Protein AF-A0A7J9XQY1-F1 (afdb_monomer_lite)

Secondary structure (DSSP, 8-state):
-EEEEEEE----TT-SHHHHHHHHHHHHTT-SSEEEEEEEGGGTT--TT-SSS-GGG----SHHHHHHHHHHHT-SEEEEEPPPBTTBS-GGG--SEEEEEEEEBSS--HHHHHHHHHHHHHHHHHSSSPPTTEEEEEEEE-TTSSEEEEEEEES-HHHHHHHHS--TTS----TT-SHHHHHHHH-TTB-S--EEEEEE------S---

Radius of gyration: 22.81 Å; chains: 1; bounding box: 54×45×61 Å

Structure (mmCIF, N/CA/C/O backbone):
data_AF-A0A7J9XQY1-F1
#
_entry.id   AF-A0A7J9XQY1-F1
#
loop_
_atom_site.group_PDB
_atom_site.id
_atom_site.type_symbol
_atom_site.label_atom_id
_atom_site.label_alt_id
_atom_site.label_comp_id
_atom_site.label_asym_id
_atom_site.label_entity_id
_atom_site.label_seq_id
_atom_site.pdbx_PDB_ins_code
_atom_site.Cartn_x
_atom_site.Cartn_y
_atom_site.Cartn_z
_atom_site.occupancy
_atom_site.B_iso_or_equiv
_atom_site.auth_seq_id
_atom_site.auth_comp_id
_atom_site.auth_asym_id
_atom_site.auth_atom_id
_atom_site.pdbx_PDB_model_num
ATOM 1 N N . MET A 1 1 ? -7.442 8.020 33.194 1.00 85.19 1 MET A N 1
ATOM 2 C CA . MET A 1 1 ? -7.088 6.684 32.673 1.00 85.19 1 MET A CA 1
ATOM 3 C C . MET A 1 1 ? -7.354 6.732 31.189 1.00 85.19 1 MET A C 1
ATOM 5 O O . MET A 1 1 ? -8.482 7.054 30.839 1.00 85.19 1 MET A O 1
ATOM 9 N N . LEU A 1 2 ? -6.324 6.528 30.367 1.00 95.19 2 LEU A N 1
ATOM 10 C CA . LEU A 1 2 ? -6.423 6.705 28.915 1.00 95.19 2 LEU A CA 1
ATOM 11 C C . LEU A 1 2 ? -7.329 5.637 28.305 1.00 95.19 2 LEU A C 1
ATOM 13 O O . LEU A 1 2 ? -7.246 4.474 28.698 1.00 95.19 2 LEU A O 1
ATOM 17 N N . ARG A 1 3 ? -8.165 6.016 27.345 1.00 96.50 3 ARG A N 1
ATOM 18 C CA . ARG A 1 3 ? -8.941 5.094 26.515 1.00 96.50 3 ARG A CA 1
ATOM 19 C C . ARG A 1 3 ? -8.291 5.003 25.146 1.00 96.50 3 ARG A C 1
ATOM 21 O O . ARG A 1 3 ? -8.217 5.993 24.428 1.00 96.50 3 ARG A O 1
ATOM 28 N N . ILE A 1 4 ? -7.799 3.823 24.799 1.00 96.81 4 ILE A N 1
ATOM 29 C CA . ILE A 1 4 ? -7.071 3.587 23.556 1.00 96.81 4 ILE A CA 1
ATOM 30 C C . ILE A 1 4 ? -7.900 2.657 22.673 1.00 96.81 4 ILE A C 1
ATOM 32 O O . ILE A 1 4 ? -8.168 1.518 23.053 1.00 96.81 4 ILE A O 1
ATOM 36 N N . GLY A 1 5 ? -8.292 3.133 21.495 1.00 96.81 5 GLY A N 1
ATOM 37 C CA . GLY A 1 5 ? -8.997 2.318 20.511 1.00 96.81 5 GLY A CA 1
ATOM 38 C C . GLY A 1 5 ? -8.025 1.545 19.635 1.00 96.81 5 GLY A C 1
ATOM 39 O O . GLY A 1 5 ? -7.078 2.118 19.100 1.00 96.81 5 GLY A O 1
ATOM 40 N N . ILE A 1 6 ? -8.265 0.255 19.449 1.00 97.19 6 ILE A N 1
ATOM 41 C CA . ILE A 1 6 ? -7.558 -0.586 18.487 1.00 97.19 6 ILE A CA 1
ATOM 42 C C . ILE A 1 6 ? -8.489 -0.772 17.290 1.00 97.19 6 ILE A C 1
ATOM 44 O O . ILE A 1 6 ? -9.421 -1.572 17.347 1.00 97.19 6 ILE A O 1
ATOM 48 N N . ILE A 1 7 ? -8.265 0.001 16.230 1.00 96.69 7 ILE A N 1
ATOM 49 C CA . ILE A 1 7 ? -9.143 0.055 15.060 1.00 96.69 7 ILE A CA 1
ATOM 50 C C . ILE A 1 7 ? -8.769 -1.056 14.076 1.00 96.69 7 ILE A C 1
ATOM 52 O O . ILE A 1 7 ? -7.634 -1.104 13.598 1.00 96.69 7 ILE A O 1
ATOM 56 N N . VAL A 1 8 ? -9.724 -1.921 13.734 1.00 94.50 8 VAL A N 1
ATOM 57 C CA . VAL A 1 8 ? -9.571 -2.920 12.665 1.00 94.50 8 VAL A CA 1
ATOM 58 C C . VAL A 1 8 ? -9.883 -2.258 11.326 1.00 94.50 8 VAL A C 1
ATOM 60 O O . VAL A 1 8 ? -11.030 -1.933 11.042 1.00 94.50 8 VAL A O 1
ATOM 63 N N . GLY A 1 9 ? -8.855 -2.067 10.502 1.00 88.38 9 GLY A N 1
ATOM 64 C CA . GLY A 1 9 ? -8.916 -1.301 9.254 1.00 88.38 9 GLY A CA 1
ATOM 65 C C . GLY A 1 9 ? -9.480 -2.042 8.037 1.00 88.38 9 GLY A C 1
ATOM 66 O O . GLY A 1 9 ? -9.639 -1.435 6.987 1.00 88.38 9 GLY A O 1
ATOM 67 N N . SER A 1 10 ? -9.752 -3.346 8.137 1.00 85.06 10 SER A N 1
ATOM 68 C CA . SER A 1 10 ? -10.280 -4.157 7.028 1.00 85.06 10 SER A CA 1
ATOM 69 C C . SER A 1 10 ? -11.719 -4.570 7.315 1.00 85.06 10 SER A C 1
ATOM 71 O O . SER A 1 10 ? -11.995 -5.057 8.408 1.00 85.06 10 SER A O 1
ATOM 73 N N . THR A 1 11 ? -12.611 -4.466 6.330 1.00 87.19 11 THR A N 1
ATOM 74 C CA . THR A 1 11 ? -13.998 -4.970 6.411 1.00 87.19 11 THR A CA 1
ATOM 75 C C . THR A 1 11 ? -14.207 -6.269 5.627 1.00 87.19 11 THR A C 1
ATOM 77 O O . THR A 1 11 ? -15.304 -6.828 5.623 1.00 87.19 11 THR A O 1
ATOM 80 N N . ARG A 1 12 ? -13.152 -6.814 5.002 1.00 83.19 12 ARG A N 1
ATOM 81 C CA . ARG A 1 12 ? -13.259 -8.003 4.147 1.00 83.19 12 ARG A CA 1
ATOM 82 C C . ARG A 1 12 ? -13.745 -9.246 4.911 1.00 83.19 12 ARG A C 1
ATOM 84 O O . ARG A 1 12 ? -13.304 -9.496 6.045 1.00 83.19 12 ARG A O 1
ATOM 91 N N . PRO A 1 13 ? -14.589 -10.087 4.286 1.00 80.56 13 PRO A N 1
ATOM 92 C CA . PRO A 1 13 ? -14.844 -11.438 4.775 1.00 80.56 13 PRO A CA 1
ATOM 93 C C . PRO A 1 13 ? -13.533 -12.231 4.907 1.00 80.56 13 PRO A C 1
ATOM 95 O O . PRO A 1 13 ? -12.660 -12.141 4.050 1.00 80.56 13 PRO A O 1
ATOM 98 N N . GLY A 1 14 ? -13.368 -12.990 5.996 1.00 81.50 14 GLY A N 1
ATOM 99 C CA . GLY A 1 14 ? -12.163 -13.805 6.234 1.00 81.50 14 GLY A CA 1
ATOM 100 C C . GLY A 1 14 ? -10.900 -13.034 6.653 1.00 81.50 14 GLY A C 1
ATOM 101 O O . GLY A 1 14 ? -9.832 -13.635 6.788 1.00 81.50 14 GLY A O 1
ATOM 102 N N . ARG A 1 15 ? -10.998 -11.717 6.891 1.00 86.69 15 ARG A N 1
ATOM 103 C CA . ARG A 1 15 ? -9.874 -10.862 7.310 1.00 86.69 15 ARG A CA 1
ATOM 104 C C . ARG A 1 15 ? -9.113 -11.407 8.527 1.00 86.69 15 ARG A C 1
ATOM 106 O O . ARG A 1 15 ? -9.705 -11.828 9.518 1.00 86.69 15 ARG A O 1
ATOM 113 N N . LYS A 1 16 ? -7.779 -11.295 8.501 1.00 89.62 16 LYS A N 1
ATOM 114 C CA . LYS A 1 16 ? -6.905 -11.582 9.661 1.00 89.62 16 LYS A CA 1
ATOM 115 C C . LYS A 1 16 ? -6.737 -10.390 10.609 1.00 89.62 16 LYS A C 1
ATOM 117 O O . LYS A 1 16 ? -6.337 -10.581 11.754 1.00 89.62 16 LYS A O 1
ATOM 122 N N . ALA A 1 17 ? -7.073 -9.180 10.153 1.00 90.00 17 ALA A N 1
ATOM 123 C CA . ALA A 1 17 ? -6.872 -7.936 10.898 1.00 90.00 17 ALA A CA 1
ATOM 124 C C . ALA A 1 17 ? -7.521 -7.958 12.295 1.00 90.00 17 ALA A C 1
ATOM 126 O O . ALA A 1 17 ? -6.913 -7.483 13.251 1.00 90.00 17 ALA A O 1
ATOM 127 N N . ARG A 1 18 ? -8.699 -8.583 12.446 1.00 93.38 18 ARG A N 1
ATOM 128 C CA . ARG A 1 18 ? -9.367 -8.714 13.750 1.00 93.38 18 ARG A CA 1
ATOM 129 C C . ARG A 1 18 ? -8.559 -9.546 14.749 1.00 93.38 18 ARG A C 1
ATOM 131 O O . ARG A 1 18 ? -8.345 -9.100 15.868 1.00 93.38 18 ARG A O 1
ATOM 138 N N . ALA A 1 19 ? -8.048 -10.707 14.338 1.00 94.50 19 ALA A N 1
ATOM 139 C CA . ALA A 1 19 ? -7.236 -11.560 15.211 1.00 94.50 19 ALA A CA 1
ATOM 140 C C . ALA A 1 19 ? -5.945 -10.852 15.665 1.00 94.50 19 ALA A C 1
ATOM 142 O O . ALA A 1 19 ? -5.513 -10.992 16.807 1.00 94.50 19 ALA A O 1
ATOM 143 N N . ILE A 1 20 ? -5.345 -10.047 14.781 1.00 95.06 20 ILE A N 1
ATOM 144 C CA . ILE A 1 20 ? -4.176 -9.223 15.115 1.00 95.06 20 ILE A CA 1
ATOM 145 C C . ILE A 1 20 ? -4.561 -8.125 16.116 1.00 95.06 20 ILE A C 1
ATOM 147 O O . ILE A 1 20 ? -3.850 -7.928 17.098 1.00 95.06 20 ILE A O 1
ATOM 151 N N . ALA A 1 21 ? -5.692 -7.442 15.920 1.00 95.81 21 ALA A N 1
ATOM 152 C CA . ALA A 1 21 ? -6.188 -6.436 16.860 1.00 95.81 21 ALA A CA 1
ATOM 153 C C . ALA A 1 21 ? -6.475 -7.020 18.254 1.00 95.81 21 ALA A C 1
ATOM 155 O O . ALA A 1 21 ? -6.111 -6.417 19.263 1.00 95.81 21 ALA A O 1
ATOM 156 N N . GLU A 1 22 ? -7.051 -8.220 18.322 1.00 96.00 22 GLU A N 1
ATOM 157 C CA . GLU A 1 22 ? -7.265 -8.951 19.577 1.00 96.00 22 GLU A CA 1
ATOM 158 C C . GLU A 1 22 ? -5.935 -9.323 20.256 1.00 96.00 22 GLU A C 1
ATOM 160 O O . GLU A 1 22 ? -5.796 -9.188 21.475 1.00 96.00 22 GLU A O 1
ATOM 165 N N . TRP A 1 23 ? -4.918 -9.715 19.482 1.00 96.25 23 TRP A N 1
ATOM 166 C CA . TRP A 1 23 ? -3.573 -9.945 20.012 1.00 96.25 23 TRP A CA 1
ATOM 167 C C . TRP A 1 23 ? -2.942 -8.662 20.577 1.00 96.25 23 TRP A C 1
ATOM 169 O O . TRP A 1 23 ? -2.398 -8.698 21.684 1.00 96.25 23 TRP A O 1
ATOM 179 N N . VAL A 1 24 ? -3.060 -7.526 19.872 1.00 94.00 24 VAL A N 1
ATOM 180 C CA . VAL A 1 24 ? -2.596 -6.205 20.345 1.00 94.00 24 VAL A CA 1
ATOM 181 C C . VAL A 1 24 ? -3.304 -5.819 21.641 1.00 94.00 24 VAL A C 1
ATOM 183 O O . VAL A 1 24 ? -2.654 -5.392 22.593 1.00 94.00 24 VAL A O 1
ATOM 186 N N . HIS A 1 25 ? -4.621 -6.021 21.710 1.00 96.19 25 HIS A N 1
ATOM 187 C CA . HIS A 1 25 ? -5.397 -5.797 22.926 1.00 96.19 25 HIS A CA 1
ATOM 188 C C . HIS A 1 25 ? -4.840 -6.620 24.098 1.00 96.19 25 HIS A C 1
ATOM 190 O O . HIS A 1 25 ? -4.647 -6.093 25.194 1.00 96.19 25 HIS A O 1
ATOM 196 N N . GLY A 1 26 ? -4.491 -7.888 23.853 1.00 95.44 26 GLY A N 1
ATOM 197 C CA . GLY A 1 26 ? -3.827 -8.753 24.829 1.00 95.44 26 GLY A CA 1
ATOM 198 C C . GLY A 1 26 ? -2.477 -8.221 25.326 1.00 95.44 26 GLY A C 1
ATOM 199 O O . GLY A 1 26 ? -2.170 -8.384 26.503 1.00 95.44 26 GLY A O 1
ATOM 200 N N . GLN A 1 27 ? -1.696 -7.528 24.486 1.00 93.31 27 GLN A N 1
ATOM 201 C CA . GLN A 1 27 ? -0.425 -6.909 24.907 1.00 93.31 27 GLN A CA 1
ATOM 202 C C . GLN A 1 27 ? -0.628 -5.740 25.884 1.00 93.31 27 GLN A C 1
ATOM 204 O O . GLN A 1 27 ? 0.253 -5.435 26.686 1.00 93.31 27 GLN A O 1
ATOM 209 N N . GLY A 1 28 ? -1.784 -5.075 25.819 1.00 87.81 28 GLY A N 1
ATOM 210 C CA . GLY A 1 28 ? -2.167 -4.006 26.742 1.00 87.81 28 GLY A CA 1
ATOM 211 C C . GLY A 1 28 ? -2.798 -4.504 28.046 1.00 87.81 28 GLY A C 1
ATOM 212 O O . GLY A 1 28 ? -2.994 -3.709 28.970 1.00 87.81 28 GLY A O 1
ATOM 213 N N . ALA A 1 29 ? -3.120 -5.800 28.142 1.00 82.19 29 ALA A N 1
ATOM 214 C CA . ALA A 1 29 ? -3.805 -6.371 29.292 1.00 82.19 29 ALA A CA 1
ATOM 215 C C . ALA A 1 29 ? -2.952 -6.235 30.566 1.00 82.19 29 ALA A C 1
ATOM 217 O O . ALA A 1 29 ? -1.819 -6.704 30.635 1.00 82.19 29 ALA A O 1
ATOM 218 N N . GLY A 1 30 ? -3.510 -5.584 31.591 1.00 83.12 30 GLY A N 1
ATOM 219 C CA . GLY A 1 30 ? -2.850 -5.383 32.887 1.00 83.12 30 GLY A CA 1
ATOM 220 C C . GLY A 1 30 ? -2.173 -4.023 33.070 1.00 83.12 30 GLY A C 1
ATOM 221 O O . GLY A 1 30 ? -1.659 -3.751 34.155 1.00 83.12 30 GLY A O 1
ATOM 222 N N . ARG A 1 31 ? -2.207 -3.138 32.066 1.00 92.06 31 ARG A N 1
ATOM 223 C CA . ARG A 1 31 ? -1.770 -1.748 32.242 1.00 92.06 31 ARG A CA 1
ATOM 224 C C . ARG A 1 31 ? -2.726 -0.981 33.172 1.00 92.06 31 ARG A C 1
ATOM 226 O O . ARG A 1 31 ? -3.922 -0.940 32.897 1.00 92.06 31 ARG A O 1
ATOM 233 N N . PRO A 1 32 ? -2.236 -0.349 34.256 1.00 92.50 32 PRO A N 1
ATOM 234 C CA . PRO A 1 32 ? -3.088 0.414 35.173 1.00 92.50 32 PRO A CA 1
ATOM 235 C C . PRO A 1 32 ? -3.389 1.839 34.676 1.00 92.50 32 PRO A C 1
ATOM 237 O O . PRO A 1 32 ? -4.288 2.500 35.191 1.00 92.50 32 PRO A O 1
ATOM 240 N N . ASP A 1 33 ? -2.628 2.332 33.699 1.00 94.81 33 ASP A N 1
ATOM 241 C CA . ASP A 1 33 ? -2.687 3.702 33.185 1.00 94.81 33 ASP A CA 1
ATOM 242 C C . ASP A 1 33 ? -3.610 3.867 31.962 1.00 94.81 33 ASP A C 1
ATOM 244 O O . ASP A 1 33 ? -4.066 4.982 31.677 1.00 94.81 33 ASP A O 1
ATOM 248 N N . ALA A 1 34 ? -3.942 2.765 31.283 1.00 95.31 34 ALA A N 1
ATOM 249 C CA . ALA A 1 34 ? -4.731 2.754 30.056 1.00 95.31 34 ALA A CA 1
ATOM 250 C C . ALA A 1 34 ? -5.718 1.579 29.992 1.00 95.31 34 ALA A C 1
ATOM 252 O O . ALA A 1 34 ? -5.452 0.483 30.479 1.00 95.31 34 ALA A O 1
ATOM 253 N N . LYS A 1 35 ? -6.852 1.813 29.333 1.00 95.50 35 LYS A N 1
ATOM 254 C CA . LYS A 1 35 ? -7.829 0.809 28.918 1.00 95.50 35 LYS A CA 1
ATOM 255 C C . LYS A 1 35 ? -7.847 0.735 27.401 1.00 95.50 35 LYS A C 1
ATOM 257 O O . LYS A 1 35 ? -7.839 1.771 26.741 1.00 95.50 35 LYS A O 1
ATOM 262 N N . PHE A 1 36 ? -7.912 -0.480 26.878 1.00 95.75 36 PHE A N 1
ATOM 263 C CA . PHE A 1 36 ? -7.942 -0.746 25.447 1.00 95.75 36 PHE A CA 1
ATOM 264 C C . PHE A 1 36 ? -9.325 -1.261 25.051 1.00 95.75 36 PHE A C 1
ATOM 266 O O . PHE A 1 36 ? -9.927 -2.0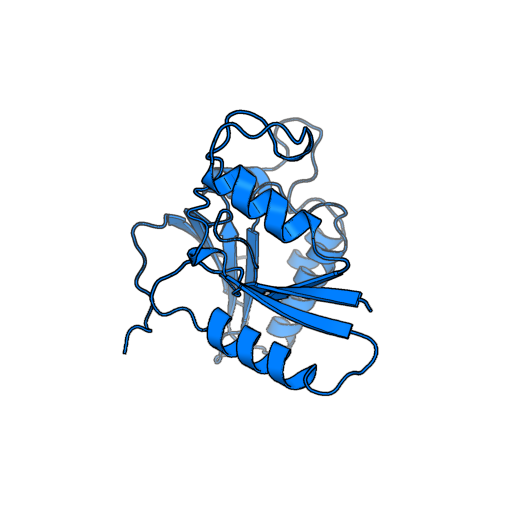34 25.793 1.00 95.75 36 PHE A O 1
ATOM 273 N N . GLU A 1 37 ? -9.822 -0.840 23.893 1.00 95.62 37 GLU A N 1
ATOM 274 C CA . GLU A 1 37 ? -11.043 -1.373 23.282 1.00 95.62 37 GLU A CA 1
ATOM 275 C C . GLU A 1 37 ? -10.783 -1.677 21.806 1.00 95.62 37 GLU A C 1
ATOM 277 O O . GLU A 1 37 ? -10.139 -0.893 21.115 1.00 95.62 37 GLU A O 1
ATOM 282 N N . VAL A 1 38 ? -11.240 -2.832 21.322 1.00 96.94 38 VAL A N 1
ATOM 283 C CA . VAL A 1 38 ? -11.165 -3.169 19.894 1.00 96.94 38 VAL A CA 1
ATOM 284 C C . VAL A 1 38 ? -12.380 -2.562 19.200 1.00 96.94 38 VAL A C 1
ATOM 286 O O . VAL A 1 38 ? -13.509 -2.826 19.605 1.00 96.94 38 VAL A O 1
ATOM 289 N N . VAL A 1 39 ? -12.140 -1.764 18.161 1.00 96.94 39 VAL A N 1
ATOM 290 C CA . VAL A 1 39 ? -13.169 -1.101 17.353 1.00 96.94 39 VAL A CA 1
ATOM 291 C C . VAL A 1 39 ? -13.065 -1.633 15.928 1.00 96.94 39 VAL A C 1
ATOM 293 O O . VAL A 1 39 ? -12.100 -1.348 15.222 1.00 96.94 39 VAL A O 1
ATOM 296 N N . ASP A 1 40 ? -14.023 -2.448 15.500 1.00 94.81 40 ASP A N 1
ATOM 297 C CA . ASP A 1 40 ? -13.974 -3.100 14.191 1.00 94.81 40 ASP A CA 1
ATOM 298 C C . ASP A 1 40 ? -14.790 -2.311 13.165 1.00 94.81 40 ASP A C 1
ATOM 300 O O . ASP A 1 40 ? -15.995 -2.153 13.338 1.00 94.81 40 ASP A O 1
ATOM 304 N N . LEU A 1 41 ? -14.161 -1.816 12.091 1.00 92.06 41 LEU A N 1
ATOM 305 C CA . LEU A 1 41 ? -14.873 -1.044 11.061 1.00 92.06 41 LEU A CA 1
ATOM 306 C C . LEU A 1 41 ? -16.029 -1.830 10.430 1.00 92.06 41 LEU A C 1
ATOM 308 O O . LEU A 1 41 ? -17.012 -1.227 10.005 1.00 92.06 41 LEU A O 1
ATOM 312 N N . ALA A 1 42 ? -15.933 -3.164 10.390 1.00 90.62 42 ALA A N 1
ATOM 313 C CA . ALA A 1 42 ? -16.985 -4.015 9.842 1.00 90.62 42 ALA A CA 1
ATOM 314 C C . ALA A 1 42 ? -18.304 -3.925 10.631 1.00 90.62 42 ALA A C 1
ATOM 316 O O . ALA A 1 42 ? -19.346 -4.295 10.096 1.00 90.62 42 ALA A O 1
ATOM 317 N N . ASP A 1 43 ? -18.268 -3.422 11.870 1.00 93.31 43 ASP A N 1
ATOM 318 C CA . ASP A 1 43 ? -19.440 -3.292 12.738 1.00 93.31 43 ASP A CA 1
ATOM 319 C C . ASP A 1 43 ? -20.223 -1.980 12.494 1.00 93.31 43 ASP A C 1
ATOM 321 O O . ASP A 1 43 ? -21.317 -1.814 13.032 1.00 93.31 43 ASP A O 1
ATOM 325 N N . TYR A 1 44 ? -19.688 -1.047 11.690 1.00 89.81 44 TYR A N 1
ATOM 326 C CA . TYR A 1 44 ? -20.237 0.310 11.518 1.00 89.81 44 TYR A CA 1
ATOM 327 C C . TYR A 1 44 ? -20.816 0.603 10.125 1.00 89.81 44 TYR A C 1
ATOM 329 O O . TYR A 1 44 ? -21.236 1.731 9.904 1.00 89.81 44 TYR A O 1
ATOM 337 N N . ASP A 1 45 ? -20.839 -0.361 9.197 1.00 87.31 45 ASP A N 1
ATOM 338 C CA . ASP A 1 45 ? -21.391 -0.202 7.832 1.00 87.31 45 ASP A CA 1
ATOM 339 C C . ASP A 1 45 ? -20.943 1.096 7.118 1.00 87.31 45 ASP A C 1
ATOM 341 O O . ASP A 1 45 ? -21.726 1.806 6.495 1.00 87.31 45 ASP A O 1
ATOM 345 N N . LEU A 1 46 ? -19.661 1.448 7.262 1.00 85.81 46 LEU A N 1
ATOM 346 C CA . LEU A 1 46 ? -19.090 2.684 6.720 1.00 85.81 46 LEU A CA 1
ATOM 347 C C . LEU A 1 46 ? -18.702 2.491 5.252 1.00 85.81 46 LEU A C 1
ATOM 349 O O . LEU A 1 46 ? -17.545 2.190 4.939 1.00 85.81 46 LEU A O 1
ATOM 353 N N . ALA A 1 47 ? -19.661 2.655 4.343 1.00 81.50 47 ALA A N 1
ATOM 354 C CA . ALA A 1 47 ? -19.379 2.616 2.913 1.00 81.50 47 ALA A CA 1
ATOM 355 C C . ALA A 1 47 ? -18.436 3.762 2.482 1.00 81.50 47 ALA A C 1
ATOM 357 O O . ALA A 1 47 ? -18.355 4.833 3.093 1.00 81.50 47 ALA A O 1
ATOM 358 N N . HIS A 1 48 ? -17.662 3.529 1.418 1.00 77.19 48 HIS A N 1
ATOM 359 C CA . HIS A 1 48 ? -16.672 4.497 0.948 1.00 77.19 48 HIS A CA 1
ATOM 360 C C . HIS A 1 48 ? -17.351 5.765 0.413 1.00 77.19 48 HIS A C 1
ATOM 362 O O . HIS A 1 48 ? -18.101 5.693 -0.557 1.00 77.19 48 HIS A O 1
ATOM 368 N N . LEU A 1 49 ? -17.027 6.919 1.011 1.00 77.69 49 LEU A N 1
ATOM 369 C CA . LEU A 1 49 ? -17.600 8.231 0.665 1.00 77.69 49 LEU A CA 1
ATOM 370 C C . LEU A 1 49 ? -19.136 8.281 0.778 1.00 77.69 49 LEU A C 1
ATOM 372 O O . LEU A 1 49 ? -19.786 8.958 -0.013 1.00 77.69 49 LEU A O 1
ATOM 376 N N . ASP A 1 50 ? -19.701 7.577 1.761 1.00 82.62 50 ASP A N 1
ATOM 377 C CA . ASP A 1 50 ? -21.156 7.487 1.948 1.00 82.62 50 ASP A CA 1
ATOM 378 C C . ASP A 1 50 ? -21.802 8.804 2.425 1.00 82.62 50 ASP A C 1
ATOM 380 O O . ASP A 1 50 ? -22.967 9.075 2.161 1.00 82.62 50 ASP A O 1
ATOM 384 N N . GLU A 1 51 ? -21.038 9.685 3.078 1.00 88.25 51 GLU A N 1
ATOM 385 C CA . GLU A 1 51 ? -21.536 10.997 3.505 1.00 88.25 51 GLU A CA 1
ATOM 386 C C . GLU A 1 51 ? -21.446 12.058 2.389 1.00 88.25 51 GLU A C 1
ATOM 388 O O . GLU A 1 51 ? -20.396 12.207 1.755 1.00 88.25 51 GLU A O 1
ATOM 393 N N . PRO A 1 52 ? -22.482 12.902 2.203 1.00 85.44 52 PRO A N 1
ATOM 394 C CA . PRO A 1 52 ? -22.466 13.983 1.213 1.00 85.44 52 PRO A CA 1
ATOM 395 C C . PRO A 1 52 ? -21.523 15.137 1.586 1.00 85.44 52 PRO A C 1
ATOM 397 O O . PRO A 1 52 ? -21.169 15.950 0.730 1.00 85.44 52 PRO A O 1
ATOM 400 N N . ILE A 1 53 ? -21.144 15.244 2.864 1.00 85.00 53 ILE A N 1
ATOM 401 C CA . ILE A 1 53 ? -20.280 16.301 3.394 1.00 85.00 53 ILE A CA 1
ATOM 402 C C . ILE A 1 53 ? -18.998 15.662 3.952 1.00 85.00 53 ILE A C 1
ATOM 404 O O . ILE A 1 53 ? -19.081 14.705 4.720 1.00 85.00 53 ILE A O 1
ATOM 408 N N . PRO A 1 54 ? -17.801 16.190 3.624 1.00 79.44 54 PRO A N 1
ATOM 409 C CA . PRO A 1 54 ? -16.548 15.668 4.160 1.00 79.44 54 PRO A CA 1
ATOM 410 C C . PRO A 1 54 ? -16.488 15.673 5.694 1.00 79.44 54 PRO A C 1
ATOM 412 O O . PRO A 1 54 ? -16.831 16.667 6.339 1.00 79.44 54 PRO A O 1
ATOM 415 N N . ALA A 1 55 ? -15.936 14.601 6.272 1.00 78.50 55 ALA A N 1
ATOM 416 C CA . ALA A 1 55 ? -15.878 14.394 7.723 1.00 78.50 55 ALA A CA 1
ATOM 417 C C . ALA A 1 55 ? -15.162 15.513 8.504 1.00 78.50 55 ALA A C 1
ATOM 419 O O . ALA A 1 55 ? -15.466 15.738 9.671 1.00 78.50 55 ALA A O 1
ATOM 420 N N . VAL A 1 56 ? -14.266 16.273 7.860 1.00 79.44 56 VAL A N 1
ATOM 421 C CA . VAL A 1 56 ? -13.579 17.429 8.472 1.00 79.44 56 VAL A CA 1
ATOM 422 C C . VAL A 1 56 ? -14.548 18.503 8.986 1.00 79.44 56 VAL A C 1
ATOM 424 O O . VAL A 1 56 ? -14.209 19.247 9.902 1.00 79.44 56 VAL A O 1
ATOM 427 N N . PHE A 1 57 ? -15.761 18.577 8.430 1.00 86.81 57 PHE A N 1
ATOM 428 C CA . PHE A 1 57 ? -16.788 19.521 8.871 1.00 86.81 57 PHE A CA 1
ATOM 429 C C . PHE A 1 57 ? -17.635 18.999 10.039 1.00 86.81 57 PHE A C 1
ATOM 431 O O . PHE A 1 57 ? -18.425 19.765 10.589 1.00 86.81 57 PHE A O 1
ATOM 438 N N . GLY A 1 58 ? -17.502 17.720 10.413 1.00 86.44 58 GLY A N 1
ATOM 439 C CA . GLY A 1 58 ? -18.244 17.108 11.520 1.00 86.44 58 GLY A CA 1
ATOM 440 C C . GLY A 1 58 ? -19.764 17.057 11.322 1.00 86.44 58 GLY A C 1
ATOM 441 O O . GLY A 1 58 ? -20.502 16.948 12.299 1.00 86.44 58 GLY A O 1
ATOM 442 N N . GLN A 1 59 ? -20.246 17.179 10.082 1.00 90.31 59 GLN A N 1
ATOM 443 C CA . GLN A 1 59 ? -21.668 17.141 9.738 1.00 90.31 59 GLN A CA 1
ATOM 444 C C . GLN A 1 59 ? -21.997 15.782 9.124 1.00 90.31 59 GLN A C 1
ATOM 446 O O . GLN A 1 59 ? -21.607 15.512 7.992 1.00 90.31 59 GLN A O 1
ATOM 451 N N . TYR A 1 60 ? -22.702 14.940 9.880 1.00 92.31 60 TYR A N 1
ATOM 452 C CA . TYR A 1 60 ? -23.003 13.561 9.493 1.00 92.31 60 TYR A CA 1
ATOM 453 C C . TYR A 1 60 ? -24.505 13.351 9.336 1.00 92.31 60 TYR A C 1
ATOM 455 O O . TYR A 1 60 ? -25.275 13.605 10.271 1.00 92.31 60 TYR A O 1
ATOM 463 N N . SER A 1 61 ? -24.913 12.871 8.165 1.00 92.56 61 SER A N 1
ATOM 464 C CA . SER A 1 61 ? -26.303 12.626 7.779 1.00 92.56 61 SER A CA 1
ATOM 465 C C . SER A 1 61 ? -26.769 11.236 8.202 1.00 92.56 61 SER A C 1
ATOM 467 O O . SER A 1 61 ? -27.924 11.087 8.617 1.00 92.56 61 SER A O 1
ATOM 469 N N . HIS A 1 62 ? -25.878 10.243 8.198 1.00 93.38 62 HIS A N 1
ATOM 470 C CA . HIS A 1 62 ? -26.227 8.854 8.480 1.00 93.38 62 HIS A CA 1
ATOM 471 C C . HIS A 1 62 ? -26.042 8.475 9.957 1.00 93.38 62 HIS A C 1
ATOM 473 O O . HIS A 1 62 ? -25.131 8.942 10.646 1.00 93.38 62 HIS A O 1
ATOM 479 N N . ASP A 1 63 ? -26.929 7.609 10.463 1.00 95.25 63 ASP A N 1
ATOM 480 C CA . ASP A 1 63 ? -26.873 7.125 11.851 1.00 95.25 63 ASP A CA 1
ATOM 481 C C . ASP A 1 63 ? -25.603 6.321 12.129 1.00 95.25 63 ASP A C 1
ATOM 483 O O . ASP A 1 63 ? -24.991 6.479 13.185 1.00 95.25 63 ASP A O 1
ATOM 487 N N . HIS A 1 64 ? -25.176 5.501 11.168 1.00 93.44 64 HIS A N 1
ATOM 488 C CA . HIS A 1 64 ? -23.983 4.676 11.299 1.00 93.44 64 HIS A CA 1
ATOM 489 C C . HIS A 1 64 ? -22.708 5.543 11.388 1.00 93.44 64 HIS A C 1
ATOM 491 O O . HIS A 1 64 ? -21.856 5.302 12.247 1.00 93.44 64 HIS A O 1
ATOM 497 N N . THR A 1 65 ? -22.626 6.646 10.630 1.00 93.81 65 THR A N 1
ATOM 498 C CA . THR A 1 65 ? -21.523 7.613 10.726 1.00 93.81 65 THR A CA 1
ATOM 499 C C . THR A 1 65 ? -21.528 8.344 12.062 1.00 93.81 65 THR A C 1
ATOM 501 O O . THR A 1 65 ? -20.476 8.531 12.675 1.00 93.81 65 THR A O 1
ATOM 504 N N . ARG A 1 66 ? -22.707 8.739 12.564 1.00 94.88 66 ARG A N 1
ATOM 505 C CA . ARG A 1 66 ? -22.827 9.343 13.900 1.00 94.88 66 ARG A CA 1
ATOM 506 C C . ARG A 1 66 ? -22.385 8.372 14.995 1.00 94.88 66 ARG A C 1
ATOM 508 O O . ARG A 1 66 ? -21.678 8.790 15.910 1.00 94.88 66 ARG A O 1
ATOM 515 N N . ALA A 1 67 ? -22.752 7.095 14.895 1.00 94.75 67 ALA A N 1
ATOM 516 C CA .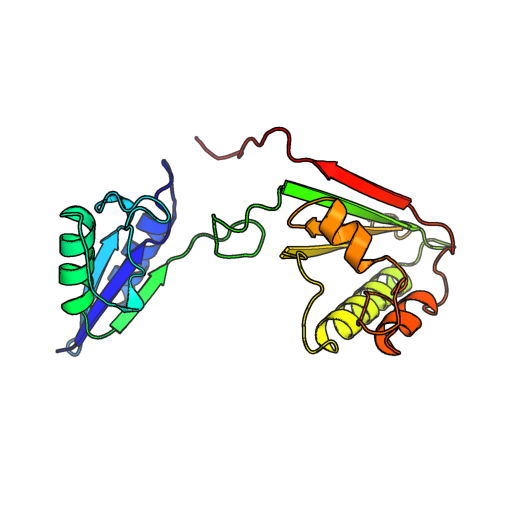 ALA A 1 67 ? -22.341 6.052 15.836 1.00 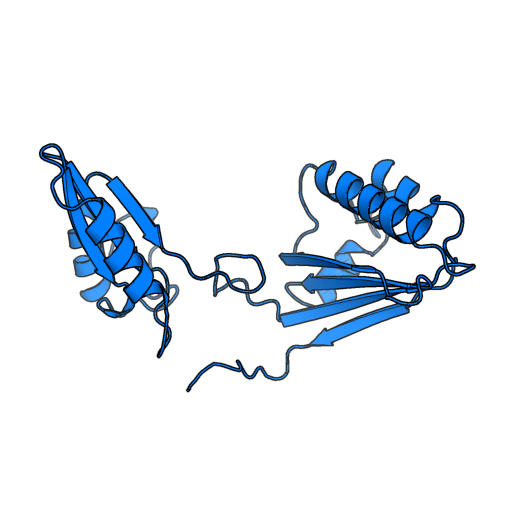94.75 67 ALA A CA 1
ATOM 517 C C . ALA A 1 67 ? -20.821 5.815 15.814 1.00 94.75 67 ALA A C 1
ATOM 519 O O . ALA A 1 67 ? -20.184 5.727 16.870 1.00 94.75 67 ALA A O 1
ATOM 520 N N . TRP A 1 68 ? -20.227 5.783 14.618 1.00 94.62 68 TRP A N 1
ATOM 521 C CA . TRP A 1 68 ? -18.778 5.748 14.435 1.00 94.62 68 TRP A CA 1
ATOM 522 C C . TRP A 1 68 ? -18.107 6.962 15.082 1.00 94.62 68 TRP A C 1
ATOM 524 O O . TRP A 1 68 ? -17.246 6.815 15.951 1.00 94.62 68 TRP A O 1
ATOM 534 N N . SER A 1 69 ? -18.561 8.169 14.736 1.00 94.00 69 SER A N 1
ATOM 535 C CA . SER A 1 69 ? -18.029 9.416 15.286 1.00 94.00 69 SER A CA 1
ATOM 536 C C . SER A 1 69 ? -18.130 9.458 16.810 1.00 94.00 69 SER A C 1
ATOM 538 O O . SER A 1 69 ? -17.193 9.909 17.465 1.00 94.00 69 SER A O 1
ATOM 540 N N . ALA A 1 70 ? -19.239 8.996 17.393 1.00 94.62 70 ALA A N 1
ATOM 541 C CA . ALA A 1 70 ? -19.425 8.956 18.841 1.00 94.62 70 ALA A CA 1
ATOM 542 C C . ALA A 1 70 ? -18.447 7.987 19.524 1.00 94.62 70 ALA A C 1
ATOM 544 O O . ALA A 1 70 ? -17.911 8.312 20.583 1.00 94.62 70 ALA A O 1
ATOM 545 N N . THR A 1 71 ? -18.173 6.836 18.900 1.00 95.19 71 THR A N 1
ATOM 546 C CA . THR A 1 71 ? -17.181 5.873 19.398 1.00 95.19 71 THR A CA 1
ATOM 547 C C . THR A 1 71 ? -15.786 6.496 19.383 1.00 95.19 71 THR A C 1
ATOM 549 O O . THR A 1 71 ? -15.124 6.562 20.417 1.00 95.19 71 THR A O 1
ATOM 552 N N . ILE A 1 72 ? -15.370 7.033 18.233 1.00 94.56 72 ILE A N 1
ATOM 553 C CA . ILE A 1 72 ? -14.046 7.640 18.050 1.00 94.56 72 ILE A CA 1
ATOM 554 C C . ILE A 1 72 ? -13.839 8.864 18.945 1.00 94.56 72 ILE A C 1
ATOM 556 O O . ILE A 1 72 ? -12.761 9.028 19.509 1.00 94.56 72 ILE A O 1
ATOM 560 N N . SER A 1 73 ? -14.873 9.683 19.155 1.00 94.38 73 SER A N 1
ATOM 561 C CA . SER A 1 73 ? -14.798 10.847 20.055 1.00 94.38 73 SER A CA 1
ATOM 562 C C . SER A 1 73 ? -14.605 10.462 21.526 1.00 94.38 73 SER A C 1
ATOM 564 O O . SER A 1 73 ? -14.202 11.297 22.330 1.00 94.38 73 SER A O 1
ATOM 566 N N . GLY A 1 74 ? -14.926 9.220 21.903 1.00 94.50 74 GLY A N 1
ATOM 567 C CA . GLY A 1 74 ? -14.771 8.717 23.267 1.00 94.50 74 GLY A CA 1
ATOM 568 C C . GLY A 1 74 ? -13.366 8.207 23.602 1.00 94.50 74 GLY A C 1
ATOM 569 O O . GLY A 1 74 ? -13.155 7.765 24.736 1.00 94.50 74 GLY A O 1
ATOM 570 N N . LEU A 1 75 ? -12.447 8.228 22.636 1.00 96.88 75 LEU A N 1
ATOM 571 C CA . LEU A 1 75 ? -11.104 7.664 22.712 1.00 96.88 75 LEU A CA 1
ATOM 572 C C . LEU A 1 75 ? -10.037 8.764 22.764 1.00 96.88 75 LEU A C 1
ATOM 574 O O . LEU A 1 75 ? -10.134 9.774 22.074 1.00 96.88 75 LEU A O 1
ATOM 578 N N . ASP A 1 76 ? -8.993 8.538 23.560 1.00 96.00 76 ASP A N 1
ATOM 579 C CA . ASP A 1 76 ? -7.882 9.478 23.754 1.00 96.00 76 ASP A CA 1
ATOM 580 C C . ASP A 1 76 ? -6.708 9.207 22.796 1.00 96.00 76 ASP A C 1
ATOM 582 O O . ASP A 1 76 ? -5.913 10.099 22.503 1.00 96.00 76 ASP A O 1
ATOM 586 N N . ALA A 1 77 ? -6.561 7.960 22.337 1.00 93.50 77 ALA A N 1
ATOM 587 C CA . ALA A 1 77 ? -5.513 7.541 21.409 1.00 93.50 77 ALA A CA 1
ATOM 588 C C . ALA A 1 77 ? -5.942 6.315 20.593 1.00 93.50 77 ALA A C 1
ATOM 590 O O . ALA A 1 77 ? -6.906 5.626 20.936 1.00 93.50 77 ALA A O 1
ATOM 591 N N . PHE A 1 78 ? -5.188 6.018 19.532 1.00 94.56 78 PHE A N 1
ATOM 592 C CA . PHE A 1 78 ? -5.523 4.953 18.590 1.00 94.56 78 PHE A CA 1
ATOM 593 C C . PHE A 1 78 ? -4.310 4.094 18.232 1.00 94.56 78 PHE A C 1
ATOM 595 O O . PHE A 1 78 ? -3.203 4.598 18.049 1.00 94.56 78 PHE A O 1
ATOM 602 N N . VAL A 1 79 ? -4.552 2.798 18.065 1.00 92.50 79 VAL A N 1
ATOM 603 C CA . VAL A 1 79 ? -3.698 1.862 17.331 1.00 92.50 79 VAL A CA 1
ATOM 604 C C . VAL A 1 79 ? -4.511 1.384 16.138 1.00 92.50 79 VAL A C 1
ATOM 606 O O . VAL A 1 79 ? -5.604 0.862 16.320 1.00 92.50 79 VAL A O 1
ATOM 609 N N . VAL A 1 80 ? -4.014 1.558 14.917 1.00 93.81 80 VAL A N 1
ATOM 610 C CA . VAL A 1 80 ? -4.756 1.156 13.714 1.00 93.81 80 VAL A CA 1
ATOM 611 C C . VAL A 1 80 ? -4.110 -0.089 13.120 1.00 93.81 80 VAL A C 1
ATOM 613 O O . VAL A 1 80 ? -2.934 -0.075 12.762 1.00 93.81 80 VAL A O 1
ATOM 616 N N . VAL A 1 81 ? -4.881 -1.171 13.024 1.00 91.00 81 VAL A N 1
ATOM 617 C CA . VAL A 1 81 ? -4.478 -2.426 12.385 1.00 91.00 81 VAL A CA 1
ATOM 618 C C . VAL A 1 81 ? -5.005 -2.419 10.961 1.00 91.00 81 VAL A C 1
ATOM 620 O O . VAL A 1 81 ? -6.153 -2.784 10.704 1.00 91.00 81 VAL A O 1
ATOM 623 N N . VAL A 1 82 ? -4.162 -1.982 10.033 1.00 85.69 82 VAL A N 1
ATOM 624 C CA . VAL A 1 82 ? -4.482 -1.951 8.605 1.00 85.69 82 VAL A CA 1
ATOM 625 C C . VAL A 1 82 ? -3.979 -3.217 7.907 1.00 85.69 82 VAL A C 1
ATOM 627 O O . VAL A 1 82 ? -2.902 -3.715 8.244 1.00 85.69 82 VAL A O 1
ATOM 630 N N . PRO A 1 83 ? -4.746 -3.775 6.958 1.00 78.06 83 PRO A N 1
ATOM 631 C CA . PRO A 1 83 ? -4.221 -4.779 6.040 1.00 78.06 83 PRO A CA 1
ATOM 632 C C . PRO A 1 83 ? -3.154 -4.159 5.126 1.00 78.06 83 PRO A C 1
ATOM 634 O O . PRO A 1 83 ? -3.234 -2.982 4.778 1.00 78.06 83 PRO A O 1
ATOM 637 N N . GLU A 1 84 ? -2.180 -4.964 4.708 1.00 78.12 84 GLU A N 1
ATOM 638 C CA . GLU A 1 84 ? -1.307 -4.610 3.590 1.00 78.12 84 GLU A CA 1
ATOM 639 C C . GLU A 1 84 ? -1.953 -5.105 2.289 1.00 78.12 84 GLU A C 1
ATOM 641 O O . GLU A 1 84 ? -2.173 -6.303 2.106 1.00 78.12 84 GLU A O 1
ATOM 646 N N . TYR A 1 85 ? -2.250 -4.174 1.390 1.00 64.19 85 TYR A N 1
ATOM 647 C CA . TYR A 1 85 ? -2.691 -4.410 0.023 1.00 64.19 85 TYR A CA 1
ATOM 648 C C . TYR A 1 85 ? -1.630 -3.868 -0.934 1.00 64.19 85 TYR A C 1
ATOM 650 O O . TYR A 1 85 ? -1.361 -2.670 -0.939 1.00 64.19 85 TYR A O 1
ATOM 658 N N . ASN A 1 86 ? -1.020 -4.735 -1.746 1.00 55.94 86 ASN A N 1
ATOM 659 C CA . ASN A 1 86 ? -0.010 -4.355 -2.746 1.00 55.94 86 ASN A CA 1
ATOM 660 C C . ASN A 1 86 ? 1.116 -3.457 -2.187 1.00 55.94 86 ASN A C 1
ATOM 662 O O . ASN A 1 86 ? 1.483 -2.451 -2.793 1.00 55.94 86 ASN A O 1
ATOM 666 N N . HIS A 1 87 ? 1.645 -3.790 -1.004 1.00 53.59 87 HIS A N 1
ATOM 667 C CA . HIS A 1 87 ? 2.648 -2.977 -0.296 1.00 53.59 87 HIS A CA 1
ATOM 668 C C . HIS A 1 87 ? 2.178 -1.565 0.111 1.00 53.59 87 HIS A C 1
ATOM 670 O O . HIS A 1 87 ? 2.992 -0.683 0.384 1.00 53.59 87 HIS A O 1
ATOM 676 N N . SER A 1 88 ? 0.866 -1.354 0.176 1.00 51.72 88 SER A N 1
ATOM 677 C CA . SER A 1 88 ? 0.192 -0.150 0.663 1.00 51.72 88 SER A CA 1
ATOM 678 C C . SER A 1 88 ? -0.896 -0.534 1.674 1.00 51.72 88 SER A C 1
ATOM 680 O O . SER A 1 88 ? -1.172 -1.708 1.888 1.00 51.72 88 SER A O 1
ATOM 682 N N . PHE A 1 89 ? -1.513 0.441 2.332 1.00 56.75 89 PHE A N 1
ATOM 683 C CA . PHE A 1 89 ? -2.552 0.234 3.352 1.00 56.75 89 PHE A CA 1
ATOM 684 C C . PHE A 1 89 ? -3.951 0.688 2.899 1.00 56.75 89 PHE A C 1
ATOM 686 O O . PHE A 1 89 ? -4.893 0.645 3.686 1.00 56.75 89 PHE A O 1
ATOM 693 N N . ASP A 1 90 ? -4.093 1.146 1.651 1.00 54.94 90 ASP A N 1
ATOM 694 C CA . ASP A 1 90 ? -5.325 1.745 1.125 1.00 54.94 90 ASP A CA 1
ATOM 695 C C . ASP A 1 90 ? -5.999 0.847 0.074 1.00 54.94 90 ASP A C 1
ATOM 697 O O . ASP A 1 90 ? -5.441 0.581 -0.991 1.00 54.94 90 ASP A O 1
ATOM 701 N N . GLU A 1 91 ? -7.226 0.409 0.366 1.00 49.34 91 GLU A N 1
ATOM 702 C CA . GLU A 1 91 ? -8.078 -0.380 -0.534 1.00 49.34 91 GLU A CA 1
ATOM 703 C C . GLU A 1 91 ? -8.608 0.447 -1.724 1.00 49.34 91 GLU A C 1
ATOM 705 O O . GLU A 1 91 ? -8.855 -0.101 -2.798 1.00 49.34 91 GLU A O 1
ATOM 710 N N . ALA A 1 92 ? -8.732 1.776 -1.592 1.00 46.25 92 ALA A N 1
ATOM 711 C CA . ALA A 1 92 ? -9.183 2.670 -2.666 1.00 46.25 92 ALA A CA 1
ATOM 712 C C . ALA A 1 92 ? -8.066 3.019 -3.671 1.00 46.25 92 ALA A C 1
ATOM 714 O O . ALA A 1 92 ? -8.322 3.598 -4.731 1.00 46.25 92 ALA A O 1
ATOM 715 N N . ALA A 1 93 ? -6.820 2.637 -3.379 1.00 50.84 93 ALA A N 1
ATOM 716 C CA . ALA A 1 93 ? -5.673 2.833 -4.258 1.00 50.84 93 ALA A CA 1
ATOM 717 C C . ALA A 1 93 ? -5.501 1.721 -5.309 1.00 50.84 93 ALA A C 1
ATOM 719 O O . ALA A 1 93 ? -4.431 1.652 -5.917 1.00 50.84 93 ALA A O 1
ATOM 720 N N . ASN A 1 94 ? -6.531 0.892 -5.547 1.00 57.12 94 ASN A N 1
ATOM 721 C CA . ASN A 1 94 ? -6.521 -0.196 -6.529 1.00 57.12 94 ASN A CA 1
ATOM 722 C C . ASN A 1 94 ? -5.923 0.270 -7.862 1.00 57.12 94 ASN A C 1
ATOM 724 O O . ASN A 1 94 ? -6.526 1.034 -8.624 1.00 57.12 94 ASN A O 1
ATOM 728 N N . ALA A 1 95 ? -4.705 -0.182 -8.141 1.00 59.84 95 ALA A N 1
ATOM 729 C CA . ALA A 1 95 ? -4.079 0.030 -9.425 1.00 59.84 95 ALA A CA 1
ATOM 730 C C . ALA A 1 95 ? -4.889 -0.716 -10.485 1.00 59.84 95 ALA A C 1
ATOM 732 O O . ALA A 1 95 ? -5.026 -1.935 -10.442 1.00 59.84 95 ALA A O 1
ATOM 733 N N . THR A 1 96 ? -5.435 0.019 -11.451 1.00 71.81 96 THR A N 1
ATOM 734 C CA . THR A 1 96 ? -6.144 -0.601 -12.581 1.00 71.81 96 THR A CA 1
ATOM 735 C C . THR A 1 96 ? -5.184 -1.004 -13.698 1.00 71.81 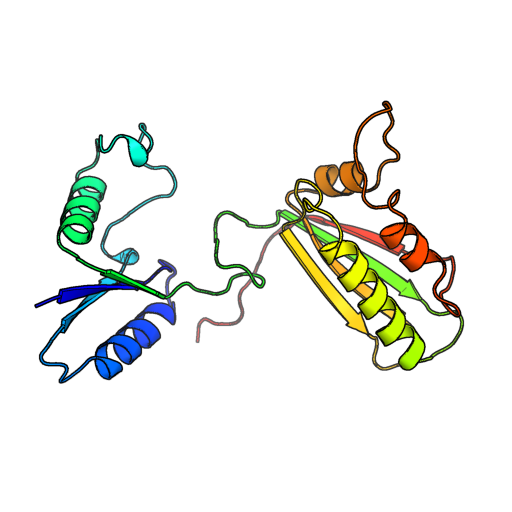96 THR A C 1
ATOM 737 O O . THR A 1 96 ? -5.579 -1.699 -14.632 1.00 71.81 96 THR A O 1
ATOM 740 N N . CYS A 1 97 ? -3.916 -0.581 -13.607 1.00 86.56 97 CYS A N 1
ATOM 741 C CA . CYS A 1 97 ? -2.890 -0.833 -14.605 1.00 86.56 97 CYS A CA 1
ATOM 742 C C . CYS A 1 97 ? -1.610 -1.380 -13.969 1.00 86.56 97 CYS A C 1
ATOM 744 O O . CYS A 1 97 ? -0.994 -0.739 -13.116 1.00 86.56 97 CYS A O 1
ATOM 746 N N . LEU A 1 98 ? -1.177 -2.538 -14.455 1.00 88.31 98 LEU A N 1
ATOM 747 C CA . LEU A 1 98 ? 0.116 -3.133 -14.158 1.00 88.31 98 LEU A CA 1
ATOM 748 C C . LEU A 1 98 ? 1.064 -2.863 -15.324 1.00 88.31 98 LEU A C 1
ATOM 750 O O . LEU A 1 98 ? 0.738 -3.118 -16.483 1.00 88.31 98 LEU A O 1
ATOM 754 N N . VAL A 1 99 ? 2.263 -2.381 -15.033 1.00 89.62 99 VAL A N 1
ATOM 755 C CA . VAL A 1 99 ? 3.296 -2.137 -16.033 1.00 89.62 99 VAL A CA 1
ATOM 756 C C . VAL A 1 99 ? 4.476 -3.055 -15.771 1.00 89.62 99 VAL A C 1
ATOM 758 O O . VAL A 1 99 ? 5.143 -2.962 -14.745 1.00 89.62 99 VAL A O 1
ATOM 761 N N . GLY A 1 100 ? 4.737 -3.940 -16.729 1.00 89.94 100 GLY A N 1
ATOM 762 C CA . GLY A 1 100 ? 5.911 -4.797 -16.747 1.00 89.94 100 GLY A CA 1
ATOM 763 C C . GLY A 1 100 ? 7.001 -4.174 -17.606 1.00 89.94 100 GLY A C 1
ATOM 764 O O . GLY A 1 100 ? 6.818 -3.974 -18.807 1.00 89.94 100 GLY A O 1
ATOM 765 N N . VAL A 1 101 ? 8.149 -3.899 -16.999 1.00 88.56 101 VAL A N 1
ATOM 766 C CA . VAL A 1 101 ? 9.326 -3.364 -17.673 1.00 88.56 101 VAL A CA 1
ATOM 767 C C . VAL A 1 101 ? 10.439 -4.399 -17.614 1.00 88.56 101 VAL A C 1
ATOM 769 O O . VAL A 1 101 ? 11.014 -4.644 -16.554 1.00 88.56 101 VAL A O 1
ATOM 772 N N . ARG A 1 102 ? 10.773 -4.998 -18.757 1.00 91.19 102 ARG A N 1
ATOM 773 C CA . ARG A 1 102 ? 11.861 -5.975 -18.867 1.00 91.19 102 ARG A CA 1
ATOM 774 C C . ARG A 1 102 ? 13.113 -5.301 -19.406 1.00 91.19 102 ARG A C 1
ATOM 776 O O . ARG A 1 102 ? 13.081 -4.640 -20.446 1.00 91.19 102 ARG A O 1
ATOM 783 N N . ARG A 1 103 ? 14.221 -5.471 -18.692 1.00 88.12 103 ARG A N 1
ATOM 784 C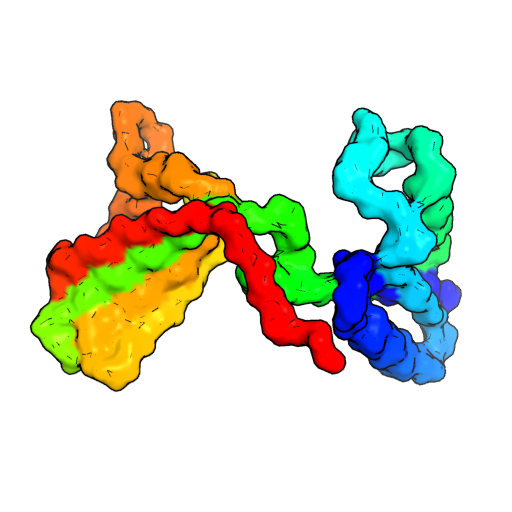 CA . ARG A 1 103 ? 15.516 -4.861 -18.999 1.00 88.12 103 ARG A CA 1
ATOM 785 C C . ARG A 1 103 ? 16.596 -5.944 -19.007 1.00 88.12 103 ARG A C 1
ATOM 787 O O . ARG A 1 103 ? 17.094 -6.294 -17.936 1.00 88.12 103 ARG A O 1
ATOM 794 N N . PRO A 1 104 ? 16.891 -6.535 -20.175 1.00 90.56 104 PRO A N 1
ATOM 795 C CA . PRO A 1 104 ? 17.984 -7.484 -20.305 1.00 90.56 104 PRO A CA 1
ATOM 796 C C . PRO A 1 104 ? 19.338 -6.801 -20.081 1.00 90.56 104 PRO A C 1
ATOM 798 O O . PRO A 1 104 ? 19.511 -5.609 -20.338 1.00 90.56 104 PRO A O 1
ATOM 801 N N . LEU A 1 105 ? 20.299 -7.576 -19.600 1.00 90.81 105 LEU A N 1
ATOM 802 C CA . LEU A 1 105 ? 21.706 -7.203 -19.553 1.00 90.81 105 LEU A CA 1
ATOM 803 C C . LEU A 1 105 ? 22.383 -7.651 -20.853 1.00 90.81 105 LEU A C 1
ATOM 805 O O . LEU A 1 105 ? 21.897 -8.547 -21.543 1.00 90.81 105 LEU A O 1
ATOM 809 N N . GLU A 1 106 ? 23.519 -7.042 -21.182 1.00 92.00 106 GLU A N 1
ATOM 810 C CA . GLU A 1 106 ? 24.354 -7.479 -22.311 1.00 92.00 106 GLU A CA 1
ATOM 811 C C . GLU A 1 106 ? 24.900 -8.898 -22.094 1.00 92.00 106 GLU A C 1
ATOM 813 O O . GLU A 1 106 ? 25.147 -9.640 -23.043 1.00 92.00 106 GLU A O 1
ATOM 818 N N . ARG A 1 107 ? 25.094 -9.270 -20.827 1.00 92.50 107 ARG A N 1
ATOM 819 C CA . ARG A 1 107 ? 25.610 -10.563 -20.379 1.00 92.50 107 ARG A CA 1
ATOM 820 C C . ARG A 1 107 ? 25.142 -10.831 -18.942 1.00 92.50 107 ARG A C 1
ATOM 822 O O . ARG A 1 107 ? 24.983 -9.867 -18.194 1.00 92.50 107 ARG A O 1
ATOM 829 N N . PRO A 1 108 ? 24.910 -12.099 -18.552 1.00 95.50 108 PRO A N 1
ATOM 830 C CA . PRO A 1 108 ? 24.496 -12.444 -17.195 1.00 95.50 108 PRO A CA 1
ATOM 831 C C . PRO A 1 108 ? 25.460 -11.908 -16.131 1.00 95.50 108 PRO A C 1
ATOM 833 O O . PRO A 1 108 ? 26.642 -12.249 -16.149 1.00 95.50 108 PRO A O 1
ATOM 836 N N . ASP A 1 109 ? 24.958 -11.074 -15.219 1.00 95.44 109 ASP A N 1
ATOM 837 C CA . ASP A 1 109 ? 25.756 -10.469 -14.151 1.00 95.44 109 ASP A CA 1
ATOM 838 C C . ASP A 1 109 ? 24.878 -10.001 -12.964 1.00 95.44 109 ASP A C 1
ATOM 840 O O . ASP A 1 109 ? 24.200 -8.966 -13.048 1.00 95.44 109 ASP A O 1
ATOM 844 N N . PRO A 1 110 ? 24.900 -10.726 -11.828 1.00 92.81 110 PRO A N 1
ATOM 845 C CA . PRO A 1 110 ? 24.133 -10.369 -10.638 1.00 92.81 110 PRO A CA 1
ATOM 846 C C . PRO A 1 110 ? 24.523 -9.024 -10.022 1.00 92.81 110 PRO A C 1
ATOM 848 O O . PRO A 1 110 ? 23.687 -8.372 -9.392 1.00 92.81 110 PRO A O 1
ATOM 851 N N . GLU A 1 111 ? 25.786 -8.608 -10.149 1.00 92.31 111 GLU A N 1
ATOM 852 C CA . GLU A 1 111 ? 26.249 -7.342 -9.583 1.00 92.31 111 GLU A CA 1
ATOM 853 C C . GLU A 1 111 ? 25.653 -6.173 -10.362 1.00 92.31 111 GLU A C 1
ATOM 855 O O . GLU A 1 111 ? 25.040 -5.287 -9.765 1.00 92.31 111 GLU A O 1
ATOM 860 N N . THR A 1 112 ? 25.699 -6.245 -11.693 1.00 90.75 112 THR A N 1
ATOM 861 C CA . THR A 1 112 ? 25.045 -5.273 -12.577 1.00 90.75 112 THR A CA 1
ATOM 862 C C . THR A 1 112 ? 23.528 -5.210 -12.342 1.00 90.75 112 THR A C 1
ATOM 864 O O . THR A 1 112 ? 22.961 -4.113 -12.293 1.00 90.75 112 THR A O 1
ATOM 867 N N . GLN A 1 113 ? 22.848 -6.347 -12.115 1.00 91.25 113 GLN A N 1
ATOM 868 C CA . GLN A 1 113 ? 21.421 -6.347 -11.750 1.00 91.25 113 GLN A CA 1
ATOM 869 C C . GLN A 1 113 ? 21.162 -5.536 -10.469 1.00 91.25 113 GLN A C 1
ATOM 871 O O . GLN A 1 113 ? 20.268 -4.685 -10.449 1.00 91.25 113 GLN A O 1
ATOM 876 N N . ARG A 1 114 ? 21.944 -5.778 -9.405 1.00 89.19 114 ARG A N 1
ATOM 877 C CA . ARG A 1 114 ? 21.792 -5.080 -8.116 1.00 89.19 114 ARG A CA 1
ATOM 878 C C . ARG A 1 114 ? 22.152 -3.605 -8.213 1.00 89.19 114 ARG A C 1
ATOM 880 O O . ARG A 1 114 ? 21.393 -2.778 -7.713 1.00 89.19 114 ARG A O 1
ATOM 887 N N . ALA A 1 115 ? 23.264 -3.280 -8.873 1.00 86.75 115 ALA A N 1
ATOM 888 C CA . ALA A 1 115 ? 23.715 -1.908 -9.079 1.00 86.75 115 ALA A CA 1
ATOM 889 C C . ALA A 1 115 ? 22.618 -1.083 -9.757 1.00 86.75 115 ALA A C 1
ATOM 891 O O . ALA A 1 115 ? 22.244 -0.023 -9.262 1.00 86.75 115 ALA A O 1
ATOM 892 N N . ARG A 1 116 ? 22.007 -1.631 -10.814 1.00 82.94 116 ARG A N 1
ATOM 893 C CA . ARG A 1 116 ? 20.898 -0.982 -11.511 1.00 82.94 116 ARG A CA 1
ATOM 894 C C . ARG A 1 116 ? 19.682 -0.751 -10.618 1.00 82.94 116 ARG A C 1
ATOM 896 O O . ARG A 1 116 ? 19.132 0.349 -10.633 1.00 82.94 116 ARG A O 1
ATOM 903 N N . VAL A 1 117 ? 19.234 -1.769 -9.877 1.00 86.12 117 VAL A N 1
ATOM 904 C CA . VAL A 1 117 ? 18.097 -1.615 -8.950 1.00 86.12 117 VAL A CA 1
ATOM 905 C C . VAL A 1 117 ? 18.407 -0.528 -7.920 1.00 86.12 117 VAL A C 1
ATOM 907 O O . VAL A 1 117 ? 17.576 0.351 -7.710 1.00 86.12 117 VAL A O 1
ATOM 910 N N . GLY A 1 118 ? 19.623 -0.520 -7.367 1.00 85.44 118 GLY A N 1
ATOM 911 C CA . GLY A 1 118 ? 20.097 0.527 -6.463 1.00 85.44 118 GLY A CA 1
ATOM 912 C C . GLY A 1 118 ? 20.001 1.925 -7.076 1.00 85.44 118 GLY A C 1
ATOM 913 O O . GLY A 1 118 ? 19.377 2.800 -6.485 1.00 85.44 118 GLY A O 1
ATOM 914 N N . THR A 1 119 ? 20.526 2.127 -8.289 1.00 82.69 119 THR A N 1
ATOM 915 C CA . THR A 1 119 ? 20.467 3.428 -8.980 1.00 82.69 119 THR A CA 1
ATOM 916 C C . THR A 1 119 ? 19.031 3.896 -9.217 1.00 82.69 119 THR A C 1
ATOM 918 O O . THR A 1 119 ? 18.738 5.078 -9.046 1.00 82.69 119 THR A O 1
ATOM 921 N N . VAL A 1 120 ? 18.116 2.990 -9.582 1.00 79.69 120 VAL A N 1
ATOM 922 C CA . VAL A 1 120 ? 16.700 3.338 -9.791 1.00 79.69 120 VAL A CA 1
ATOM 923 C C . VAL A 1 120 ? 16.017 3.721 -8.477 1.00 79.69 120 VAL A C 1
ATOM 925 O O . VAL A 1 120 ? 15.282 4.706 -8.446 1.00 79.69 120 VAL A O 1
ATOM 928 N N . LEU A 1 121 ? 16.276 2.995 -7.387 1.00 82.62 121 LEU A N 1
ATOM 929 C CA . LEU A 1 121 ? 15.734 3.332 -6.067 1.00 82.62 121 LEU A CA 1
ATOM 930 C C . LEU A 1 121 ? 16.274 4.676 -5.560 1.00 82.62 121 LEU A C 1
ATOM 932 O O . LEU A 1 121 ? 15.511 5.477 -5.026 1.00 82.62 121 LEU A O 1
ATOM 936 N N . THR A 1 122 ? 17.560 4.963 -5.782 1.00 80.88 122 THR A N 1
ATOM 937 C CA . THR A 1 122 ? 18.144 6.278 -5.486 1.00 80.88 122 THR A CA 1
ATOM 938 C C . THR A 1 122 ? 17.480 7.385 -6.301 1.00 80.88 122 THR A C 1
ATOM 940 O O . THR A 1 122 ? 17.168 8.431 -5.742 1.00 80.88 122 THR A O 1
ATOM 943 N N . ALA A 1 123 ? 17.225 7.164 -7.595 1.00 75.69 123 ALA A N 1
ATOM 944 C CA . ALA A 1 123 ? 16.550 8.149 -8.439 1.00 75.69 123 ALA A CA 1
ATOM 945 C C . ALA A 1 123 ? 15.114 8.428 -7.974 1.00 75.69 123 ALA A C 1
ATOM 947 O O . ALA A 1 123 ? 14.735 9.588 -7.849 1.00 75.69 123 ALA A O 1
ATOM 948 N N . LEU A 1 124 ? 14.354 7.381 -7.634 1.00 72.12 124 LEU A N 1
ATOM 949 C CA . LEU A 1 124 ? 13.005 7.514 -7.075 1.00 72.12 124 LEU A CA 1
ATOM 950 C C . LEU A 1 124 ? 12.991 8.259 -5.732 1.00 72.12 124 LEU A C 1
ATOM 952 O O . LEU A 1 124 ? 12.071 9.029 -5.484 1.00 72.12 124 LEU A O 1
ATOM 956 N N . GLY A 1 125 ? 13.994 8.042 -4.875 1.00 70.56 125 GLY A N 1
ATOM 957 C CA . GLY A 1 125 ? 14.102 8.713 -3.575 1.00 70.56 125 GLY A CA 1
ATOM 958 C C . GLY A 1 125 ? 14.620 10.156 -3.636 1.00 70.56 125 GLY A C 1
ATOM 959 O O . GLY A 1 125 ? 14.466 10.891 -2.664 1.00 70.56 125 GLY A O 1
ATOM 960 N N . ALA A 1 126 ? 15.244 10.562 -4.745 1.00 68.69 126 ALA A N 1
ATOM 961 C CA . ALA A 1 126 ? 15.765 11.915 -4.940 1.00 68.69 126 ALA A CA 1
ATOM 962 C C . ALA A 1 126 ? 14.719 12.898 -5.502 1.00 68.69 126 ALA A C 1
ATOM 964 O O . ALA A 1 126 ? 14.914 14.110 -5.402 1.00 68.69 126 ALA A O 1
ATOM 965 N N . ASP A 1 127 ? 13.624 12.402 -6.085 1.00 63.81 127 ASP A N 1
ATOM 966 C CA . ASP A 1 127 ? 12.539 13.242 -6.590 1.00 63.81 127 ASP A CA 1
ATOM 967 C C . ASP A 1 127 ? 11.600 13.674 -5.449 1.00 63.81 127 ASP A C 1
ATOM 969 O O . ASP A 1 127 ? 11.101 12.862 -4.673 1.00 63.81 127 ASP A O 1
ATOM 973 N N . VAL A 1 128 ? 11.324 14.981 -5.367 1.00 53.03 128 VAL A N 1
ATOM 974 C CA . VAL A 1 128 ? 10.504 15.598 -4.301 1.00 53.03 128 VAL A CA 1
ATOM 975 C C . VAL A 1 128 ? 9.036 15.148 -4.359 1.00 53.03 128 VAL A C 1
ATOM 977 O O . VAL A 1 128 ? 8.331 15.201 -3.352 1.00 53.03 128 VAL A O 1
ATOM 980 N N . ALA A 1 129 ? 8.569 14.685 -5.523 1.00 57.91 129 ALA A N 1
ATOM 981 C CA . ALA A 1 129 ? 7.245 14.101 -5.689 1.00 57.91 129 ALA A CA 1
ATOM 982 C C . ALA A 1 129 ? 7.282 12.951 -6.710 1.00 57.91 129 ALA A C 1
ATOM 984 O O . ALA A 1 129 ? 7.789 13.146 -7.819 1.00 57.91 129 ALA A O 1
ATOM 985 N N . PRO A 1 130 ? 6.720 11.772 -6.384 1.00 63.50 130 PRO A N 1
ATOM 986 C CA . PRO A 1 130 ? 6.605 10.690 -7.347 1.00 63.50 130 PRO A CA 1
ATOM 987 C C . PRO A 1 130 ? 5.685 11.095 -8.514 1.00 63.50 130 PRO A C 1
ATOM 989 O O . PRO A 1 130 ? 4.774 11.914 -8.340 1.00 63.50 130 PRO A O 1
ATOM 992 N N . PRO A 1 131 ? 5.875 10.502 -9.704 1.00 70.88 131 PRO A N 1
ATOM 993 C CA . PRO A 1 131 ? 5.032 10.764 -10.860 1.00 70.88 131 PRO A CA 1
ATOM 994 C C . PRO A 1 131 ? 3.558 10.538 -10.534 1.00 70.88 131 PRO A C 1
ATOM 996 O O . PRO A 1 131 ? 3.176 9.529 -9.932 1.00 70.88 131 PRO A O 1
ATOM 999 N N . ARG A 1 132 ? 2.707 11.467 -10.976 1.00 75.69 132 ARG A N 1
ATOM 1000 C CA . ARG A 1 132 ? 1.269 11.393 -10.719 1.00 75.69 132 ARG A CA 1
ATOM 1001 C C . ARG A 1 132 ? 0.700 10.078 -11.259 1.00 75.69 132 ARG A C 1
ATOM 1003 O O . ARG A 1 132 ? 0.757 9.807 -12.455 1.00 75.69 132 ARG A O 1
ATOM 1010 N N . GLY A 1 133 ? 0.101 9.292 -10.368 1.00 78.12 133 GLY A N 1
ATOM 1011 C CA . GLY A 1 133 ? -0.547 8.027 -10.707 1.00 78.12 133 GLY A CA 1
ATOM 1012 C C . GLY A 1 133 ? 0.330 6.784 -10.561 1.00 78.12 133 GLY A C 1
ATOM 1013 O O . GLY A 1 133 ? -0.219 5.695 -10.713 1.00 78.12 133 GLY A O 1
ATOM 1014 N N . LEU A 1 134 ? 1.620 6.907 -10.227 1.00 80.88 134 LEU A N 1
ATOM 1015 C CA . LEU A 1 134 ? 2.416 5.775 -9.741 1.00 80.88 134 LEU A CA 1
ATOM 1016 C C . LEU A 1 134 ? 1.927 5.390 -8.334 1.00 80.88 134 LEU A C 1
ATOM 1018 O O . LEU A 1 134 ? 1.776 6.259 -7.476 1.00 80.88 134 LEU A O 1
ATOM 1022 N N . ARG A 1 135 ? 1.650 4.102 -8.108 1.00 80.38 135 ARG A N 1
ATOM 1023 C CA . ARG A 1 135 ? 1.161 3.561 -6.827 1.00 80.38 135 ARG A CA 1
ATOM 1024 C C . ARG A 1 135 ? 2.226 2.738 -6.116 1.00 80.38 135 ARG A C 1
ATOM 1026 O O . ARG A 1 135 ? 2.502 2.984 -4.950 1.00 80.38 135 ARG A O 1
ATOM 1033 N N . ALA A 1 136 ? 2.850 1.817 -6.842 1.00 79.38 136 ALA A N 1
ATOM 1034 C CA . ALA A 1 136 ? 3.934 0.984 -6.340 1.00 79.38 136 ALA A CA 1
ATOM 1035 C C . ALA A 1 136 ? 4.911 0.636 -7.468 1.00 79.38 136 ALA A C 1
ATOM 1037 O O . ALA A 1 136 ? 4.560 0.670 -8.649 1.00 79.38 136 ALA A O 1
ATOM 1038 N N . ALA A 1 137 ? 6.146 0.292 -7.110 1.00 81.19 137 ALA A N 1
ATOM 1039 C CA . ALA A 1 137 ? 7.144 -0.216 -8.040 1.00 81.19 137 ALA A CA 1
ATOM 1040 C C . ALA A 1 137 ? 8.023 -1.254 -7.342 1.00 81.19 137 ALA A C 1
ATOM 1042 O O . ALA A 1 137 ? 8.774 -0.930 -6.425 1.00 81.19 137 ALA A O 1
ATOM 1043 N N . THR A 1 138 ? 7.968 -2.487 -7.828 1.00 85.06 138 THR A N 1
ATOM 1044 C CA . THR A 1 138 ? 8.752 -3.613 -7.319 1.00 85.06 138 THR A CA 1
ATOM 1045 C C . THR A 1 138 ? 9.773 -4.033 -8.370 1.00 85.06 138 THR A C 1
ATOM 1047 O O . THR A 1 138 ? 9.509 -3.980 -9.575 1.00 85.06 138 THR A O 1
ATOM 1050 N N . PHE A 1 139 ? 10.968 -4.426 -7.935 1.00 87.75 139 PHE A N 1
ATOM 1051 C CA . PHE A 1 139 ? 12.071 -4.803 -8.816 1.00 87.75 139 PHE A CA 1
ATOM 1052 C C . PHE A 1 139 ? 12.516 -6.232 -8.526 1.00 87.75 139 PHE A C 1
ATOM 1054 O O . PHE A 1 139 ? 12.711 -6.609 -7.375 1.00 87.75 139 PHE A O 1
ATOM 1061 N N . PHE A 1 140 ? 12.722 -7.006 -9.585 1.00 89.81 140 PHE A N 1
ATOM 1062 C CA . PHE A 1 140 ? 13.136 -8.400 -9.525 1.00 89.81 140 PHE A CA 1
ATOM 1063 C C . PHE A 1 140 ? 14.382 -8.600 -10.383 1.00 89.81 140 PHE A C 1
ATOM 1065 O O . PHE A 1 140 ? 14.426 -8.186 -11.543 1.00 89.81 140 PHE A O 1
ATOM 1072 N N . ALA A 1 141 ? 15.385 -9.263 -9.822 1.00 91.50 141 ALA A N 1
ATOM 1073 C CA . ALA A 1 141 ? 16.509 -9.802 -10.574 1.00 91.50 141 ALA A CA 1
ATOM 1074 C C . ALA A 1 141 ? 16.172 -11.238 -10.994 1.00 91.50 141 ALA A C 1
ATOM 1076 O O . ALA A 1 141 ? 15.730 -12.037 -10.167 1.00 91.50 141 ALA A O 1
ATOM 1077 N N . SER A 1 142 ? 16.346 -11.571 -12.272 1.00 92.88 142 SER A N 1
ATOM 1078 C CA . SER A 1 142 ? 16.172 -12.946 -12.739 1.00 92.88 142 SER A CA 1
ATOM 1079 C C . SER A 1 142 ? 17.265 -13.857 -12.173 1.00 92.88 142 SER A C 1
ATOM 1081 O O . SER A 1 142 ? 18.418 -13.444 -12.039 1.00 92.88 142 SER A O 1
ATOM 1083 N N . ALA A 1 143 ? 16.909 -15.109 -11.872 1.00 93.69 143 ALA A N 1
ATOM 1084 C CA . ALA A 1 143 ? 17.825 -16.095 -11.291 1.00 93.69 143 ALA A CA 1
ATOM 1085 C C . ALA A 1 143 ? 18.982 -16.491 -12.229 1.00 93.69 143 ALA A C 1
ATOM 1087 O O . ALA A 1 143 ? 20.043 -16.890 -11.762 1.00 93.69 143 ALA A O 1
ATOM 1088 N N . ASP A 1 144 ? 18.792 -16.347 -13.543 1.00 94.94 144 ASP A N 1
ATOM 1089 C CA . ASP A 1 144 ? 19.828 -16.543 -14.567 1.00 94.94 144 ASP A CA 1
ATOM 1090 C C . ASP A 1 144 ? 20.775 -15.340 -14.716 1.00 94.94 144 ASP A C 1
ATOM 1092 O O . ASP A 1 144 ? 21.609 -15.320 -15.616 1.00 94.94 144 ASP A O 1
ATOM 1096 N N . ALA A 1 145 ? 20.624 -14.322 -13.865 1.00 94.12 145 ALA A N 1
ATOM 1097 C CA . ALA A 1 145 ? 21.387 -13.082 -13.859 1.00 94.12 145 ALA A CA 1
ATOM 1098 C C . ALA A 1 145 ? 21.287 -12.214 -15.130 1.00 94.12 145 ALA A C 1
ATOM 1100 O O . ALA A 1 145 ? 22.011 -11.229 -15.266 1.00 94.12 145 ALA A O 1
ATOM 1101 N N . ALA A 1 146 ? 20.400 -12.545 -16.071 1.00 94.12 146 ALA A N 1
ATOM 1102 C CA . ALA A 1 146 ? 20.372 -11.926 -17.394 1.00 94.12 146 ALA A CA 1
ATOM 1103 C C . ALA A 1 146 ? 19.401 -10.744 -17.515 1.00 94.12 146 ALA A C 1
ATOM 1105 O O . ALA A 1 146 ? 19.415 -10.034 -18.518 1.00 94.12 146 ALA A O 1
ATOM 1106 N N . THR A 1 147 ? 18.484 -10.554 -16.566 1.00 92.38 147 THR A N 1
ATOM 1107 C CA . THR A 1 147 ? 17.375 -9.601 -16.712 1.00 92.38 147 THR A CA 1
ATOM 1108 C C . THR A 1 147 ? 17.006 -8.951 -15.384 1.00 92.38 147 THR A C 1
ATOM 1110 O O . THR A 1 147 ? 16.956 -9.603 -14.347 1.00 92.38 147 THR A O 1
ATOM 1113 N N . VAL A 1 148 ? 16.668 -7.665 -15.420 1.00 90.69 148 VAL A N 1
ATOM 1114 C CA . VAL A 1 148 ? 15.919 -7.004 -14.345 1.00 90.69 148 VAL A CA 1
ATOM 1115 C C . VAL A 1 148 ? 14.495 -6.752 -14.825 1.00 90.69 148 VAL A C 1
ATOM 1117 O O . VAL A 1 148 ? 14.282 -6.229 -15.923 1.00 90.69 148 VAL A O 1
ATOM 1120 N N . ILE A 1 149 ? 13.518 -7.112 -14.002 1.00 90.38 149 ILE A N 1
ATOM 1121 C CA . ILE A 1 149 ? 12.102 -6.827 -14.223 1.00 90.38 149 ILE A CA 1
ATOM 1122 C C . ILE A 1 149 ? 11.677 -5.764 -13.219 1.00 90.38 149 ILE A C 1
ATOM 1124 O O . ILE A 1 149 ? 11.942 -5.893 -12.028 1.00 90.38 149 ILE A O 1
ATOM 1128 N N . ASN A 1 150 ? 11.010 -4.720 -13.692 1.00 88.62 150 ASN A N 1
ATOM 1129 C CA . ASN A 1 150 ? 10.235 -3.837 -12.837 1.00 88.62 150 ASN A CA 1
ATOM 1130 C C . ASN A 1 150 ? 8.751 -4.104 -13.068 1.00 88.62 150 ASN A C 1
ATOM 1132 O O . ASN A 1 150 ? 8.290 -4.129 -14.208 1.00 88.62 150 ASN A O 1
ATOM 1136 N N . LEU A 1 151 ? 8.038 -4.328 -11.974 1.00 87.00 151 LEU A N 1
ATOM 1137 C CA . LEU A 1 151 ? 6.597 -4.446 -11.937 1.00 87.00 151 LEU A CA 1
ATOM 1138 C C . LEU A 1 151 ? 6.062 -3.213 -11.218 1.00 87.00 151 LEU A C 1
ATOM 1140 O O . LEU A 1 151 ? 6.298 -3.050 -10.024 1.00 87.00 151 LEU A O 1
ATOM 1144 N N . ALA A 1 152 ? 5.422 -2.314 -11.955 1.00 86.62 152 ALA A N 1
ATOM 1145 C CA . ALA A 1 152 ? 4.909 -1.067 -11.412 1.00 86.62 152 ALA A CA 1
ATOM 1146 C C . ALA A 1 152 ? 3.389 -1.012 -11.509 1.00 86.62 152 ALA A C 1
ATOM 1148 O O . ALA A 1 152 ? 2.803 -1.331 -12.541 1.00 86.62 152 ALA A O 1
ATOM 1149 N N . GLU A 1 153 ? 2.764 -0.560 -10.439 1.00 87.69 153 GLU A N 1
ATOM 1150 C CA . GLU A 1 153 ? 1.330 -0.375 -10.330 1.00 87.69 153 GLU A CA 1
ATOM 1151 C C . GLU A 1 153 ? 0.983 1.089 -10.571 1.00 87.69 153 GLU A C 1
ATOM 1153 O O . GLU A 1 153 ? 1.558 1.994 -9.960 1.00 87.69 153 GLU A O 1
ATOM 1158 N N . TRP A 1 154 ? 0.043 1.319 -11.482 1.00 87.06 154 TRP A N 1
ATOM 1159 C CA . TRP A 1 154 ? -0.381 2.642 -11.909 1.00 87.06 154 TRP A CA 1
ATOM 1160 C C . TRP A 1 154 ? -1.895 2.790 -11.834 1.00 87.06 154 TRP A C 1
ATOM 1162 O O . TRP A 1 154 ? -2.657 1.843 -12.030 1.00 87.06 154 TRP A O 1
ATOM 1172 N N . ALA A 1 155 ? -2.336 4.029 -11.621 1.00 85.19 155 ALA A N 1
ATOM 1173 C CA . ALA A 1 155 ? -3.749 4.381 -11.615 1.00 85.19 155 ALA A CA 1
ATOM 1174 C C . ALA A 1 155 ? -4.456 3.990 -12.922 1.00 85.19 155 ALA A C 1
ATOM 1176 O O . ALA A 1 155 ? -5.611 3.587 -12.863 1.00 85.19 155 ALA A O 1
ATOM 1177 N N . ASN A 1 156 ? -3.777 4.114 -14.072 1.00 86.38 156 ASN A N 1
ATOM 1178 C CA . ASN A 1 156 ? -4.198 3.635 -15.395 1.00 86.38 156 ASN A CA 1
ATOM 1179 C C . ASN A 1 156 ? -3.016 3.689 -16.397 1.00 86.38 156 ASN A C 1
ATOM 1181 O O . ASN A 1 156 ? -1.930 4.187 -16.080 1.00 86.38 156 ASN A O 1
ATOM 1185 N N . ALA A 1 157 ? -3.214 3.180 -17.618 1.00 88.06 157 ALA A N 1
ATOM 1186 C CA . ALA A 1 157 ? -2.181 3.146 -18.659 1.00 88.06 157 ALA A CA 1
ATOM 1187 C C . ALA A 1 157 ? -1.758 4.540 -19.166 1.00 88.06 157 ALA A C 1
ATOM 1189 O O . ALA A 1 157 ? -0.592 4.722 -19.538 1.00 88.06 157 ALA A O 1
ATOM 1190 N N . ASP A 1 158 ? -2.675 5.514 -19.166 1.00 86.31 158 ASP A N 1
ATOM 1191 C CA . ASP A 1 158 ? -2.400 6.896 -19.570 1.00 86.31 158 ASP A CA 1
ATOM 1192 C C . ASP A 1 158 ? -1.522 7.632 -18.565 1.00 86.31 158 ASP A C 1
ATOM 1194 O O . ASP A 1 158 ? -0.591 8.315 -18.977 1.00 86.31 158 ASP A O 1
ATOM 1198 N N . ALA A 1 159 ? -1.733 7.426 -17.265 1.00 84.50 159 ALA A N 1
ATOM 1199 C CA . ALA A 1 159 ? -0.893 7.992 -16.214 1.00 84.50 159 ALA A CA 1
ATOM 1200 C C . ALA A 1 159 ? 0.575 7.573 -16.391 1.00 84.50 159 ALA A C 1
ATOM 1202 O O . ALA A 1 159 ? 1.473 8.413 -16.372 1.00 84.50 159 ALA A O 1
ATOM 1203 N N . HIS A 1 160 ? 0.820 6.290 -16.679 1.00 87.62 160 HIS A N 1
ATOM 1204 C CA . HIS A 1 160 ? 2.168 5.814 -16.986 1.00 87.62 160 HIS A CA 1
ATOM 1205 C C . HIS A 1 160 ? 2.712 6.395 -18.303 1.00 87.62 160 HIS A C 1
ATOM 1207 O O . HIS A 1 160 ? 3.893 6.722 -18.397 1.00 87.62 160 HIS A O 1
ATOM 1213 N N . ARG A 1 161 ? 1.890 6.509 -19.360 1.00 85.88 161 ARG A N 1
ATOM 1214 C CA . ARG A 1 161 ? 2.321 7.146 -20.622 1.00 85.88 161 ARG A CA 1
ATOM 1215 C C . ARG A 1 161 ? 2.717 8.603 -20.401 1.00 85.88 161 ARG A C 1
ATOM 1217 O O . ARG A 1 161 ? 3.774 8.995 -20.876 1.00 85.88 161 ARG A O 1
ATOM 1224 N N . ALA A 1 162 ? 1.911 9.360 -19.665 1.00 81.75 162 ALA A N 1
ATOM 1225 C CA . ALA A 1 162 ? 2.175 10.753 -19.334 1.00 81.75 162 ALA A CA 1
ATOM 1226 C C . ALA A 1 162 ? 3.460 10.906 -18.510 1.00 81.75 162 ALA A C 1
ATOM 1228 O O . ALA A 1 162 ? 4.235 11.818 -18.768 1.00 81.75 162 ALA A O 1
ATOM 1229 N N . ALA A 1 163 ? 3.728 9.980 -17.584 1.00 78.56 163 ALA A N 1
ATOM 1230 C CA . ALA A 1 163 ? 4.959 9.988 -16.800 1.00 78.56 163 ALA A CA 1
ATOM 1231 C C . ALA A 1 163 ? 6.230 9.721 -17.629 1.00 78.56 163 ALA A C 1
ATOM 1233 O O . ALA A 1 163 ? 7.298 10.192 -17.248 1.00 78.56 163 ALA A O 1
ATOM 1234 N N . LEU A 1 164 ? 6.128 8.971 -18.735 1.00 74.00 164 LEU A N 1
ATOM 1235 C CA . LEU A 1 164 ? 7.248 8.679 -19.644 1.00 74.00 164 LEU A CA 1
ATOM 1236 C C . LEU A 1 164 ? 7.326 9.601 -20.865 1.00 74.00 164 LEU A C 1
ATOM 1238 O O . LEU A 1 164 ? 8.310 9.540 -21.606 1.00 74.00 164 LEU A O 1
ATOM 1242 N N . ALA A 1 165 ? 6.282 10.382 -21.139 1.00 63.97 165 ALA A N 1
ATOM 1243 C CA . ALA A 1 165 ? 6.293 11.307 -22.255 1.00 63.97 165 ALA A CA 1
ATOM 1244 C C . ALA A 1 165 ? 7.391 12.356 -22.007 1.00 63.97 165 ALA A C 1
ATOM 1246 O O . ALA A 1 165 ? 7.479 12.877 -20.892 1.00 63.97 165 ALA A O 1
ATOM 1247 N N . PRO A 1 166 ? 8.203 12.708 -23.023 1.00 52.44 166 PRO A N 1
ATOM 1248 C CA . PRO A 1 166 ? 8.950 13.958 -22.965 1.00 52.44 166 PRO A CA 1
ATOM 1249 C C . PRO A 1 166 ? 7.917 15.048 -22.700 1.00 52.44 166 PRO A C 1
ATOM 1251 O O . PRO A 1 166 ? 6.851 14.989 -23.320 1.00 52.44 166 PRO A O 1
ATOM 1254 N N . ALA A 1 167 ? 8.175 15.993 -21.796 1.00 45.94 167 ALA A N 1
ATOM 1255 C CA . ALA A 1 167 ? 7.276 17.118 -21.567 1.00 45.94 167 ALA A CA 1
ATOM 1256 C C . ALA A 1 167 ? 6.950 17.789 -22.917 1.00 45.94 167 ALA A C 1
ATOM 1258 O O . ALA A 1 167 ? 7.715 18.605 -23.425 1.00 45.94 167 ALA A O 1
ATOM 1259 N N . TYR A 1 168 ? 5.824 17.412 -23.537 1.00 33.81 168 TYR A N 1
ATOM 1260 C CA . TYR A 1 168 ? 5.466 17.845 -24.894 1.00 33.81 168 TYR A CA 1
ATOM 1261 C C . TYR A 1 168 ? 5.132 19.348 -24.909 1.00 33.81 168 TYR A C 1
ATOM 1263 O O . TYR A 1 168 ? 5.050 19.962 -25.968 1.00 33.81 168 TYR A O 1
ATOM 1271 N N . PHE A 1 169 ? 5.011 19.947 -23.719 1.00 29.48 169 PHE A N 1
ATOM 1272 C CA . PHE A 1 169 ? 4.884 21.375 -23.473 1.00 29.48 169 PHE A CA 1
ATOM 1273 C C . PHE A 1 169 ? 5.751 21.800 -22.279 1.00 29.48 169 PHE A C 1
ATOM 1275 O O . PHE A 1 169 ? 5.224 22.056 -21.208 1.00 29.48 169 PHE A O 1
ATOM 1282 N N . GLY A 1 170 ? 7.074 21.850 -22.450 1.00 36.41 170 GLY A N 1
ATOM 1283 C CA . GLY A 1 170 ? 7.956 22.876 -21.862 1.00 36.41 170 GLY A CA 1
ATOM 1284 C C . GLY A 1 170 ? 8.129 23.021 -20.339 1.00 36.41 170 GLY A C 1
ATOM 1285 O O . GLY A 1 170 ? 9.146 23.574 -19.945 1.00 36.41 170 GLY A O 1
ATOM 1286 N N . GLU A 1 171 ? 7.242 22.534 -19.474 1.00 38.31 171 GLU A N 1
ATOM 1287 C CA . GLU A 1 171 ? 7.362 22.642 -18.015 1.00 38.31 171 GLU A CA 1
ATOM 1288 C C . GLU A 1 171 ? 6.695 21.429 -17.343 1.00 38.31 171 GLU A C 1
ATOM 1290 O O . GLU A 1 171 ? 5.472 21.304 -17.308 1.00 38.31 171 GLU A O 1
ATOM 1295 N N . GLY A 1 172 ? 7.500 20.500 -16.816 1.00 41.12 172 GLY A N 1
ATOM 1296 C CA . GLY A 1 172 ? 7.010 19.371 -16.018 1.00 41.12 172 GLY A CA 1
ATOM 1297 C C . GLY A 1 172 ? 8.018 18.228 -15.903 1.00 41.12 172 GLY A C 1
ATOM 1298 O O . GLY A 1 172 ? 8.475 17.702 -16.912 1.00 41.12 172 GLY A O 1
ATOM 1299 N N . ALA A 1 173 ? 8.360 17.844 -14.668 1.00 47.38 173 ALA A N 1
ATOM 1300 C CA . ALA A 1 173 ? 9.299 16.771 -14.338 1.00 47.38 173 ALA A CA 1
ATOM 1301 C C . ALA A 1 173 ? 8.717 15.387 -14.688 1.00 47.38 173 ALA A C 1
ATOM 1303 O O . ALA A 1 173 ? 8.049 14.747 -13.876 1.00 47.38 173 ALA A O 1
ATOM 1304 N N . GLY A 1 174 ? 8.944 14.945 -15.924 1.00 50.88 174 GLY A N 1
ATOM 1305 C CA . GLY A 1 174 ? 8.730 13.561 -16.330 1.00 50.88 174 GLY A CA 1
ATOM 1306 C C . GLY A 1 174 ? 9.803 12.630 -15.756 1.00 50.88 174 GLY A C 1
ATOM 1307 O O . GLY A 1 174 ? 10.916 13.035 -15.408 1.00 50.88 174 GLY A O 1
ATOM 1308 N N . LEU A 1 175 ? 9.462 11.349 -15.681 1.00 57.78 175 LEU A N 1
ATOM 1309 C CA . LEU A 1 175 ? 10.318 10.255 -15.232 1.00 57.78 175 LEU A CA 1
ATOM 1310 C C . LEU A 1 175 ? 11.422 10.047 -16.288 1.00 57.78 175 LEU A C 1
ATOM 1312 O O . LEU A 1 175 ? 11.231 9.335 -17.275 1.00 57.78 175 LEU A O 1
ATOM 1316 N N . GLY A 1 176 ? 12.571 10.714 -16.142 1.00 55.97 176 GLY A N 1
ATOM 1317 C CA . GLY A 1 176 ? 13.631 10.632 -17.156 1.00 55.97 176 GLY A CA 1
ATOM 1318 C C . GLY A 1 176 ? 14.579 11.820 -17.284 1.00 55.97 176 GLY A C 1
ATOM 1319 O O . GLY A 1 176 ? 15.675 11.624 -17.811 1.00 55.97 176 GLY A O 1
ATOM 1320 N N . ASP A 1 177 ? 14.194 13.004 -16.807 1.00 59.75 177 ASP A N 1
ATOM 1321 C CA . ASP A 1 177 ? 14.928 14.241 -17.130 1.00 59.75 177 ASP A CA 1
ATOM 1322 C C . ASP A 1 177 ? 15.895 14.696 -16.025 1.00 59.75 177 ASP A C 1
ATOM 1324 O O . ASP A 1 177 ? 16.841 15.456 -16.276 1.00 59.75 177 ASP A O 1
ATOM 1328 N N . SER A 1 178 ? 15.731 14.178 -14.803 1.00 68.12 178 SER A N 1
ATOM 1329 C CA . SER A 1 178 ? 16.647 14.483 -13.704 1.00 68.12 178 SER A CA 1
ATOM 1330 C C . SER A 1 178 ? 18.020 13.817 -13.914 1.00 68.12 178 SER A C 1
ATOM 1332 O O . SER A 1 178 ? 18.122 12.759 -14.548 1.00 68.12 178 SER A O 1
ATOM 1334 N N . PRO A 1 179 ? 19.112 14.400 -13.380 1.00 72.25 179 PRO A N 1
ATOM 1335 C CA . PRO A 1 179 ? 20.427 13.757 -13.387 1.00 72.25 179 PRO A CA 1
ATOM 1336 C C . PRO A 1 179 ? 20.405 12.340 -12.793 1.00 72.25 179 PRO A C 1
ATOM 1338 O O . PRO A 1 179 ? 21.073 11.448 -13.310 1.00 72.25 179 PRO A O 1
ATOM 1341 N N . ALA A 1 180 ? 19.586 12.113 -11.759 1.00 72.81 180 ALA A N 1
ATOM 1342 C CA . ALA A 1 180 ? 19.437 10.803 -11.137 1.00 72.81 180 ALA A CA 1
ATOM 1343 C C . ALA A 1 180 ? 18.773 9.790 -12.086 1.00 72.81 180 ALA A C 1
ATOM 1345 O O . ALA A 1 180 ? 19.237 8.657 -12.200 1.00 72.81 180 ALA A O 1
ATOM 1346 N N . TRP A 1 181 ? 17.752 10.205 -12.846 1.00 73.88 181 TRP A N 1
ATOM 1347 C CA . TRP A 1 181 ? 17.132 9.355 -13.866 1.00 73.88 181 TRP A CA 1
ATOM 1348 C C . TRP A 1 181 ? 18.047 9.076 -15.060 1.00 73.88 181 TRP A C 1
ATOM 1350 O O . TRP A 1 181 ? 18.032 7.957 -15.579 1.00 73.88 181 TRP A O 1
ATOM 1360 N N . ARG A 1 182 ? 18.883 10.034 -15.476 1.00 74.81 182 ARG A N 1
ATOM 1361 C CA . ARG A 1 182 ? 19.893 9.811 -16.526 1.00 74.81 182 ARG A CA 1
ATOM 1362 C C . ARG A 1 182 ? 20.926 8.762 -16.114 1.00 74.81 182 ARG A C 1
ATOM 1364 O O . ARG A 1 182 ? 21.180 7.846 -16.893 1.00 74.81 182 ARG A O 1
ATOM 1371 N N . ALA A 1 183 ? 21.393 8.799 -14.864 1.00 75.88 183 ALA A N 1
ATOM 1372 C CA . ALA A 1 183 ? 22.327 7.807 -14.329 1.00 75.88 183 ALA A CA 1
ATOM 1373 C C . ALA A 1 183 ? 21.790 6.362 -14.411 1.00 75.88 183 ALA A C 1
ATOM 1375 O O . ALA A 1 183 ? 22.560 5.428 -14.614 1.00 75.88 183 ALA A O 1
ATOM 1376 N N . THR A 1 184 ? 20.466 6.154 -14.347 1.00 74.12 184 THR A N 1
ATOM 1377 C CA . THR A 1 184 ? 19.867 4.809 -14.507 1.00 74.12 184 THR A CA 1
ATOM 1378 C C . THR A 1 184 ? 20.067 4.200 -15.902 1.00 74.12 184 THR A C 1
ATOM 1380 O O . THR A 1 184 ? 19.959 2.981 -16.055 1.00 74.12 184 THR A O 1
ATOM 1383 N N . ARG A 1 185 ? 20.328 5.031 -16.923 1.00 71.62 185 ARG A N 1
ATOM 1384 C CA . ARG A 1 185 ? 20.565 4.614 -18.317 1.00 71.62 185 ARG A CA 1
ATOM 1385 C C . ARG A 1 185 ? 22.045 4.382 -18.614 1.00 71.62 185 ARG A C 1
ATOM 1387 O O . ARG A 1 185 ? 22.359 3.720 -19.594 1.00 71.62 185 ARG A O 1
ATOM 1394 N N . GLU A 1 186 ? 22.921 4.924 -17.777 1.00 77.75 186 GLU A N 1
ATOM 1395 C CA . GLU A 1 186 ? 24.376 4.901 -17.950 1.00 77.75 186 GLU A CA 1
ATOM 1396 C C . GLU A 1 186 ? 25.050 3.763 -17.169 1.00 77.75 186 GLU A C 1
ATOM 1398 O O . GLU A 1 186 ? 26.263 3.591 -17.262 1.00 77.75 186 GLU A O 1
ATOM 1403 N N . VAL A 1 187 ? 24.280 2.964 -16.417 1.00 78.81 187 VAL A N 1
ATOM 1404 C CA . VAL A 1 187 ? 24.797 1.778 -15.719 1.00 78.81 187 VAL A CA 1
ATOM 1405 C C . VAL A 1 187 ? 25.441 0.826 -16.744 1.00 78.81 187 VAL A C 1
ATOM 1407 O O . VAL A 1 187 ? 24.745 0.370 -17.657 1.00 78.81 187 VAL A O 1
ATOM 1410 N N . PRO A 1 188 ? 26.744 0.505 -16.617 1.00 85.19 188 PRO A N 1
ATOM 1411 C CA . PRO A 1 188 ? 27.433 -0.370 -17.563 1.00 85.19 188 PRO A CA 1
ATOM 1412 C C . PRO A 1 188 ? 26.817 -1.774 -17.629 1.00 85.19 188 PRO A C 1
ATOM 1414 O O . PRO A 1 188 ? 26.321 -2.286 -16.630 1.00 85.19 188 PRO A O 1
ATOM 1417 N N . GLY A 1 189 ? 26.881 -2.421 -18.797 1.00 83.69 189 GLY A N 1
ATOM 1418 C CA . GLY A 1 189 ? 26.433 -3.811 -18.976 1.00 83.69 189 GLY A CA 1
ATOM 1419 C C . GLY A 1 189 ? 24.920 -3.996 -19.143 1.00 83.69 189 GLY A C 1
ATOM 1420 O O . GLY A 1 189 ? 24.441 -5.133 -19.200 1.00 83.69 189 GLY A O 1
ATOM 1421 N N . ILE A 1 190 ? 24.155 -2.906 -19.246 1.00 79.75 190 ILE A N 1
ATOM 1422 C CA . ILE A 1 190 ? 22.716 -2.933 -19.525 1.00 79.75 190 ILE A CA 1
ATOM 1423 C C . ILE A 1 190 ? 22.471 -2.890 -21.030 1.00 79.75 190 ILE A C 1
ATOM 1425 O O . ILE A 1 190 ? 23.000 -2.030 -21.729 1.00 79.75 190 ILE A O 1
ATOM 1429 N N . SER A 1 191 ? 21.614 -3.784 -21.528 1.00 81.62 191 SER A N 1
ATOM 1430 C CA . SER A 1 191 ? 21.221 -3.745 -22.933 1.00 81.62 191 SER A CA 1
ATOM 1431 C C . SER A 1 191 ? 20.406 -2.477 -23.223 1.00 81.62 191 SER A C 1
ATOM 1433 O O . SER A 1 191 ? 19.498 -2.140 -22.454 1.00 81.62 191 SER A O 1
ATOM 1435 N N . PRO A 1 192 ? 20.647 -1.795 -24.357 1.00 74.19 192 PRO A N 1
ATOM 1436 C CA . PRO A 1 192 ? 19.813 -0.674 -24.783 1.00 74.19 192 PRO A CA 1
ATOM 1437 C C . PRO A 1 192 ? 18.397 -1.128 -25.160 1.00 74.19 192 PRO A C 1
ATOM 1439 O O . PRO A 1 192 ? 17.467 -0.321 -25.186 1.00 74.19 192 PRO A O 1
ATOM 1442 N N . GLN A 1 193 ? 18.222 -2.419 -25.458 1.00 77.88 193 GLN A N 1
ATOM 1443 C CA . GLN A 1 193 ? 16.924 -2.994 -25.765 1.00 77.88 193 GLN A CA 1
ATOM 1444 C C . GLN A 1 193 ? 16.127 -3.197 -24.494 1.00 77.88 193 GLN A C 1
ATOM 1446 O O . GLN A 1 193 ? 16.620 -3.708 -23.489 1.00 77.88 193 GLN A O 1
ATOM 1451 N N . TYR A 1 194 ? 14.851 -2.852 -24.565 1.00 81.62 194 TYR A N 1
ATOM 1452 C CA . TYR A 1 194 ? 13.961 -3.052 -23.453 1.00 81.62 194 TYR A CA 1
ATOM 1453 C C . TYR A 1 194 ? 12.518 -3.218 -23.885 1.00 81.62 194 TYR A C 1
ATOM 1455 O O . TYR A 1 194 ? 12.119 -2.751 -24.947 1.00 81.62 194 TYR A O 1
ATOM 1463 N N . ASP A 1 195 ? 11.734 -3.855 -23.025 1.00 86.44 195 ASP A N 1
ATOM 1464 C CA . ASP A 1 195 ? 10.313 -4.080 -23.257 1.00 86.44 195 ASP A CA 1
ATOM 1465 C C . ASP A 1 195 ? 9.500 -3.390 -22.163 1.00 86.44 195 ASP A C 1
ATOM 1467 O O . ASP A 1 195 ? 9.863 -3.437 -20.984 1.00 86.44 195 ASP A O 1
ATOM 1471 N N . VAL A 1 196 ? 8.422 -2.718 -22.560 1.00 89.56 196 VAL A N 1
ATOM 1472 C CA . VAL A 1 196 ? 7.451 -2.095 -21.655 1.00 89.56 196 VAL A CA 1
ATOM 1473 C C . VAL A 1 196 ? 6.073 -2.550 -22.089 1.00 89.56 196 VAL A C 1
ATOM 1475 O O . VAL A 1 196 ? 5.592 -2.172 -23.158 1.00 89.56 196 VAL A O 1
ATOM 1478 N N . ARG A 1 197 ? 5.411 -3.310 -21.225 1.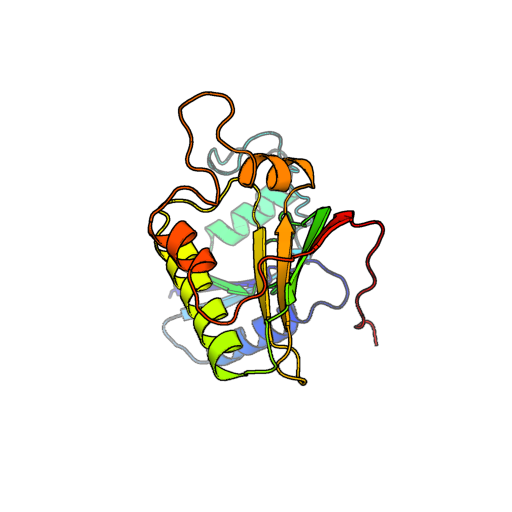00 90.56 197 ARG A N 1
ATOM 1479 C CA . ARG A 1 197 ? 4.046 -3.783 -21.437 1.00 90.56 197 ARG A CA 1
ATOM 1480 C C . ARG A 1 197 ? 3.142 -3.242 -20.351 1.00 90.56 197 ARG A C 1
ATOM 1482 O O . ARG A 1 197 ? 3.544 -3.145 -19.197 1.00 90.56 197 ARG A O 1
ATOM 1489 N N . ARG A 1 198 ? 1.926 -2.880 -20.742 1.00 92.31 198 ARG A N 1
ATOM 1490 C CA . ARG A 1 198 ? 0.884 -2.378 -19.848 1.00 92.31 198 ARG A CA 1
ATOM 1491 C C . ARG A 1 198 ? -0.262 -3.373 -19.892 1.00 92.31 198 ARG A C 1
ATOM 1493 O O . ARG A 1 198 ? -0.618 -3.827 -20.977 1.00 92.31 198 ARG A O 1
ATOM 1500 N N . TYR A 1 199 ? -0.797 -3.696 -18.732 1.00 88.88 199 TYR A N 1
ATOM 1501 C CA . TYR A 1 199 ? -1.867 -4.659 -18.553 1.00 88.88 199 TYR A CA 1
ATOM 1502 C C . TYR A 1 199 ? -2.957 -3.998 -17.733 1.00 88.88 199 TYR A C 1
ATOM 1504 O O . TYR A 1 199 ? -2.665 -3.339 -16.737 1.00 88.88 199 TYR A O 1
ATOM 1512 N N . GLU A 1 200 ? -4.199 -4.174 -18.152 1.00 84.88 200 GLU A N 1
ATOM 1513 C CA . GLU A 1 200 ? -5.355 -3.706 -17.401 1.00 84.88 200 GLU A CA 1
ATOM 1514 C C . GLU A 1 200 ? -5.862 -4.831 -16.505 1.00 84.88 200 GLU A C 1
ATOM 1516 O O . GLU A 1 200 ? -5.851 -6.007 -16.886 1.00 84.88 200 GLU A O 1
ATOM 1521 N N . LEU A 1 201 ? -6.285 -4.471 -15.297 1.00 78.38 201 LEU A N 1
ATOM 1522 C CA . LEU A 1 201 ? -6.904 -5.416 -14.386 1.00 78.38 201 LEU A CA 1
ATOM 1523 C C . LEU A 1 201 ? -8.273 -5.825 -14.941 1.00 78.38 201 LEU A C 1
ATOM 1525 O O . LEU A 1 201 ? -9.213 -5.038 -14.939 1.00 78.38 201 LEU A O 1
ATOM 1529 N N . VAL A 1 202 ? -8.385 -7.074 -15.390 1.00 75.31 202 VAL A N 1
ATOM 1530 C CA . VAL A 1 202 ? -9.648 -7.656 -15.887 1.00 75.31 202 VAL A CA 1
ATOM 1531 C C . VAL A 1 202 ? -10.360 -8.526 -14.846 1.00 75.31 202 VAL A C 1
ATOM 1533 O O . VAL A 1 202 ? -11.510 -8.908 -15.033 1.00 75.31 202 VAL A O 1
ATOM 1536 N N . GLY A 1 203 ? -9.680 -8.845 -13.746 1.00 68.56 203 GLY A N 1
ATOM 1537 C CA . GLY A 1 203 ? -10.185 -9.670 -12.656 1.00 68.56 203 GLY A CA 1
ATOM 1538 C C . GLY A 1 203 ? -9.048 -10.104 -11.736 1.00 68.56 203 GLY A C 1
ATOM 1539 O O . GLY A 1 203 ? -7.893 -10.166 -12.158 1.00 68.56 203 GLY A O 1
ATOM 1540 N N . ALA A 1 204 ? -9.374 -10.399 -10.482 1.00 67.69 204 ALA A N 1
ATOM 1541 C CA . ALA A 1 204 ? -8.428 -10.891 -9.489 1.00 67.69 204 ALA A CA 1
ATOM 1542 C C . ALA A 1 204 ? -9.051 -12.051 -8.711 1.00 67.69 204 ALA A C 1
ATOM 1544 O O . ALA A 1 204 ? -10.256 -12.078 -8.468 1.00 67.69 204 ALA A O 1
ATOM 1545 N N . VAL A 1 205 ? -8.211 -13.004 -8.320 1.00 50.81 205 VAL A N 1
ATOM 1546 C CA . VAL A 1 205 ? -8.564 -14.082 -7.398 1.00 50.81 205 VAL A CA 1
ATOM 1547 C C . VAL A 1 205 ? -7.497 -14.088 -6.316 1.00 50.81 205 VAL A C 1
ATOM 1549 O O . VAL A 1 205 ? -6.311 -14.189 -6.622 1.00 50.81 205 VAL A O 1
ATOM 1552 N N . GLU A 1 206 ? -7.907 -13.969 -5.059 1.00 49.69 206 GLU A N 1
ATOM 1553 C CA . GLU A 1 206 ? -7.002 -14.074 -3.917 1.00 49.69 206 GLU A CA 1
ATOM 1554 C C . GLU A 1 206 ? -6.969 -15.531 -3.442 1.00 49.69 206 GLU A C 1
ATOM 1556 O O . GLU A 1 206 ? -7.998 -16.119 -3.101 1.00 49.69 206 GLU A O 1
ATOM 1561 N N . ALA A 1 207 ? -5.786 -16.144 -3.431 1.00 44.69 207 ALA A N 1
ATOM 1562 C CA . ALA A 1 207 ? -5.612 -17.473 -2.861 1.00 44.69 207 ALA A CA 1
ATOM 1563 C C . ALA A 1 207 ? -5.612 -17.358 -1.326 1.00 44.69 207 ALA A C 1
ATOM 1565 O O . ALA A 1 207 ? -4.585 -17.031 -0.735 1.00 44.69 207 ALA A O 1
ATOM 1566 N N . GLY A 1 208 ? -6.762 -17.578 -0.675 1.00 44.59 208 GLY A N 1
ATOM 1567 C CA . GLY A 1 208 ? -6.830 -17.417 0.784 1.00 44.59 208 GLY A CA 1
ATOM 1568 C C . GLY A 1 208 ? -8.173 -17.608 1.492 1.00 44.59 208 GLY A C 1
ATOM 1569 O O . GLY A 1 208 ? -8.281 -17.196 2.643 1.00 44.59 208 GLY A O 1
ATOM 1570 N N . ALA A 1 209 ? -9.175 -18.230 0.868 1.00 37.03 209 ALA A N 1
ATOM 1571 C CA . ALA A 1 209 ? -10.369 -18.704 1.573 1.00 37.03 209 ALA A CA 1
ATOM 1572 C C . ALA A 1 209 ? -10.307 -20.233 1.723 1.00 37.03 209 ALA A C 1
ATOM 1574 O O . ALA A 1 209 ? -10.888 -20.971 0.929 1.00 37.03 209 ALA A O 1
ATOM 1575 N N . ALA A 1 210 ? -9.550 -20.689 2.720 1.00 34.50 210 ALA A N 1
ATOM 1576 C CA . ALA A 1 210 ? -9.661 -22.021 3.307 1.00 34.50 210 ALA A CA 1
ATOM 1577 C C . ALA A 1 210 ? -9.653 -21.878 4.831 1.00 34.50 210 ALA A C 1
ATOM 1579 O O . ALA A 1 210 ? -8.824 -21.082 5.337 1.00 34.50 210 ALA A O 1
#

pLDDT: mean 81.12, std 15.61, range [29.48, 97.19]

Sequence (210 aa):
MLRIGIIVGSTRPGRKARAIAEWVHGQGAGRPDAKFEVVDLADYDLAHLDEPIPAVFGQYSHDHTRAWSATISGLDAFVVVVPEYNHSFDEAANATCLVGVRRPLERPDPETQRARVGTVLTALGADVAPPRGLRAATFFASADAATVINLAEWANADAHRAALAPAYFGEGAGLGDSPAWRATREVPGISPQYDVRRYELVGAVEAGAA

Foldseek 3Di:
DFEEEEEQADLDPPDPSQVVSVVVQVVCPPDPVYHYDYHYPNVLPDDDPPAPDDCVVVDGDDPSVVVVVVVVVVGPYYHYRADQDPNDRDPVLDQQKKKKKKWWFLDQDQVLLVVLVVLVVVLQVPDPDHQPFWDDWDWDQDPSSTIIIIITGGNAPVSVVVLQDDPPDDDDDHQQDDPSSVVSVVRPRIDPDMDMDMDGDPDDDDPDDD